Protein AF-A0A8J6I9W8-F1 (afdb_monomer)

Structure (mmCIF, N/CA/C/O backbone):
data_AF-A0A8J6I9W8-F1
#
_entry.id   AF-A0A8J6I9W8-F1
#
loop_
_atom_site.group_PDB
_atom_site.id
_atom_site.type_symbol
_atom_site.label_atom_id
_atom_site.label_alt_id
_atom_site.label_comp_id
_atom_site.label_asym_id
_atom_site.label_entity_id
_atom_site.label_seq_id
_atom_site.pdbx_PDB_ins_code
_atom_site.Cartn_x
_atom_site.Cartn_y
_atom_site.Cartn_z
_atom_site.occupancy
_atom_site.B_iso_or_equiv
_atom_site.auth_seq_id
_atom_site.auth_comp_id
_atom_site.auth_asym_id
_atom_site.auth_atom_id
_atom_site.pdbx_PDB_model_num
ATOM 1 N N . MET A 1 1 ? -11.371 -14.325 -7.684 1.00 39.91 1 MET A N 1
ATOM 2 C CA . MET A 1 1 ? -10.020 -14.341 -8.294 1.00 39.91 1 MET A CA 1
ATOM 3 C C . MET A 1 1 ? -9.004 -13.437 -7.577 1.00 39.91 1 MET A C 1
ATOM 5 O O . MET A 1 1 ? -7.848 -13.816 -7.522 1.00 39.91 1 MET A O 1
ATOM 9 N N . GLY A 1 2 ? -9.396 -12.324 -6.929 1.00 41.84 2 GLY A N 1
ATOM 10 C CA . GLY A 1 2 ? -8.454 -11.413 -6.236 1.00 41.84 2 GLY A CA 1
ATOM 11 C C . GLY A 1 2 ? -7.764 -11.928 -4.954 1.00 41.84 2 GLY A C 1
ATOM 12 O O . GLY A 1 2 ? -6.821 -11.308 -4.475 1.00 41.84 2 GLY A O 1
ATOM 13 N N . HIS A 1 3 ? -8.183 -13.062 -4.380 1.00 43.28 3 HIS A N 1
ATOM 14 C CA . HIS A 1 3 ? -7.456 -13.697 -3.265 1.00 43.28 3 HIS A CA 1
ATOM 15 C C . HIS A 1 3 ? -6.155 -14.391 -3.710 1.00 43.28 3 HIS A C 1
ATOM 17 O O . HIS A 1 3 ? -5.225 -14.476 -2.914 1.00 43.28 3 HIS A O 1
ATOM 23 N N . ALA A 1 4 ? -6.051 -14.827 -4.973 1.00 44.38 4 ALA A N 1
ATOM 24 C CA . ALA A 1 4 ? -4.884 -15.564 -5.470 1.00 44.38 4 ALA A CA 1
ATOM 25 C C . ALA A 1 4 ? -3.633 -14.670 -5.592 1.00 44.38 4 ALA A C 1
ATOM 27 O O . ALA A 1 4 ? -2.562 -15.036 -5.119 1.00 44.38 4 ALA A O 1
ATOM 28 N N . VAL A 1 5 ? -3.786 -13.438 -6.098 1.00 49.91 5 VAL A N 1
ATOM 29 C CA . VAL A 1 5 ? -2.673 -12.475 -6.245 1.00 49.91 5 VAL A CA 1
ATOM 30 C C . VAL A 1 5 ? -2.080 -12.051 -4.893 1.00 49.91 5 VAL A C 1
ATOM 32 O O . VAL A 1 5 ? -0.879 -11.794 -4.791 1.00 49.91 5 VAL A O 1
ATOM 35 N N . ARG A 1 6 ? -2.893 -12.013 -3.825 1.00 52.34 6 ARG A N 1
ATOM 36 C CA . ARG A 1 6 ? -2.407 -11.752 -2.458 1.00 52.34 6 ARG A CA 1
ATOM 37 C C . ARG A 1 6 ? -1.536 -12.883 -1.904 1.00 52.34 6 ARG A C 1
ATOM 39 O O . ARG A 1 6 ? -0.725 -12.603 -1.025 1.00 52.34 6 ARG A O 1
ATOM 46 N N . MET A 1 7 ? -1.697 -14.116 -2.392 1.00 54.12 7 MET A N 1
ATOM 47 C CA . MET A 1 7 ? -0.986 -15.295 -1.884 1.00 54.12 7 MET A CA 1
ATOM 48 C C . MET A 1 7 ? 0.335 -15.589 -2.613 1.00 54.12 7 MET A C 1
ATOM 50 O O . MET A 1 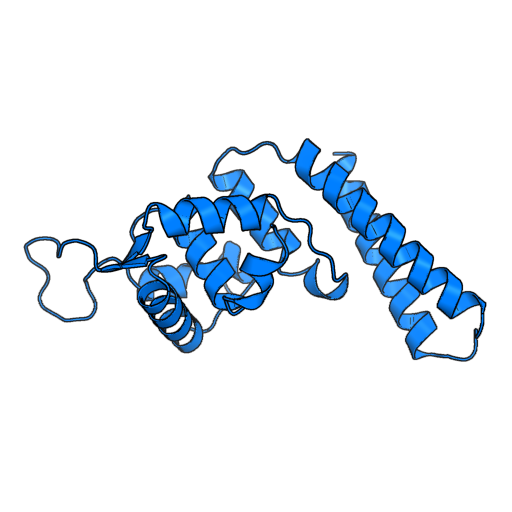7 ? 1.204 -16.217 -2.017 1.00 54.12 7 MET A O 1
ATOM 54 N N . GLU A 1 8 ? 0.535 -15.111 -3.847 1.00 62.22 8 GLU A N 1
ATOM 55 C CA . GLU A 1 8 ? 1.733 -15.448 -4.644 1.00 62.22 8 GLU A CA 1
ATOM 56 C C . GLU A 1 8 ? 2.897 -14.448 -4.513 1.00 62.22 8 GLU A C 1
ATOM 58 O O . GLU A 1 8 ? 4.060 -14.828 -4.659 1.0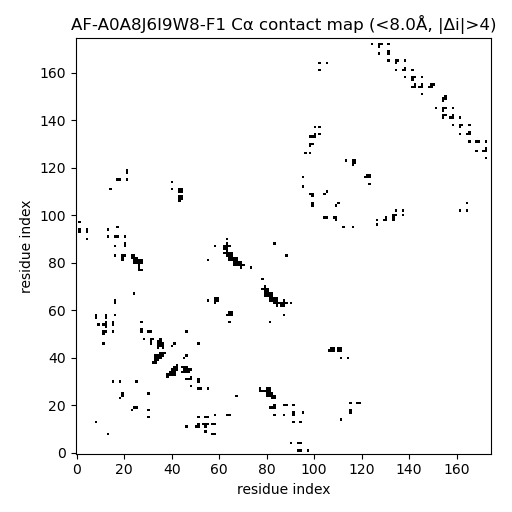0 62.22 8 GLU A O 1
ATOM 63 N N . LEU A 1 9 ? 2.626 -13.172 -4.203 1.00 77.44 9 LEU A N 1
ATOM 64 C CA . LEU A 1 9 ? 3.653 -12.124 -4.154 1.00 77.44 9 LEU A CA 1
ATOM 65 C C . LEU A 1 9 ? 3.797 -11.482 -2.776 1.00 77.44 9 LEU A C 1
ATOM 67 O O . LEU A 1 9 ? 2.820 -11.058 -2.149 1.00 77.44 9 LEU A O 1
ATOM 71 N N . GLN A 1 10 ? 5.051 -11.284 -2.350 1.00 84.56 10 GLN A N 1
ATOM 72 C CA . GLN A 1 10 ? 5.333 -10.473 -1.169 1.00 84.56 10 GLN A CA 1
ATOM 73 C C . GLN A 1 10 ? 4.830 -9.037 -1.373 1.00 84.56 10 GLN A C 1
ATOM 75 O O . GLN A 1 10 ? 4.780 -8.524 -2.493 1.00 84.56 10 GLN A O 1
ATOM 80 N N . VAL A 1 11 ? 4.489 -8.351 -0.277 1.00 84.75 11 VAL A N 1
ATOM 81 C CA . VAL A 1 11 ? 3.931 -6.985 -0.324 1.00 84.75 11 VAL A CA 1
ATOM 82 C C . VAL A 1 11 ? 4.832 -6.033 -1.121 1.00 84.75 11 VAL A C 1
ATOM 84 O O . VAL A 1 11 ? 4.357 -5.287 -1.973 1.00 84.75 11 VAL A O 1
ATOM 87 N N . HIS A 1 12 ? 6.150 -6.110 -0.912 1.00 92.06 12 HIS A N 1
ATOM 88 C CA . HIS A 1 12 ? 7.119 -5.288 -1.638 1.00 92.06 12 HIS A CA 1
ATOM 89 C C . HIS A 1 12 ? 7.164 -5.598 -3.140 1.00 92.06 12 HIS A C 1
ATOM 91 O O . HIS A 1 12 ? 7.321 -4.675 -3.935 1.00 92.06 12 HIS A O 1
ATOM 97 N N . ALA A 1 13 ? 6.976 -6.859 -3.541 1.00 94.44 13 ALA A N 1
ATOM 98 C CA . ALA A 1 13 ? 6.922 -7.243 -4.950 1.00 94.44 13 ALA A CA 1
ATOM 99 C C . ALA A 1 13 ? 5.702 -6.638 -5.653 1.00 94.44 13 ALA A C 1
ATOM 101 O O . ALA A 1 13 ? 5.839 -6.118 -6.758 1.00 94.44 13 ALA A O 1
ATOM 102 N N . ARG A 1 14 ? 4.540 -6.587 -4.987 1.00 94.69 14 ARG A N 1
ATOM 103 C CA . ARG A 1 14 ? 3.347 -5.898 -5.513 1.00 94.69 14 ARG A CA 1
ATOM 104 C C . ARG A 1 14 ? 3.592 -4.402 -5.721 1.00 94.69 14 ARG A C 1
ATOM 106 O O . ARG A 1 14 ? 3.260 -3.873 -6.778 1.00 94.69 14 ARG A O 1
ATOM 113 N N . VAL A 1 15 ? 4.241 -3.740 -4.761 1.00 95.56 15 VAL A N 1
ATOM 114 C CA . VAL A 1 15 ? 4.603 -2.317 -4.879 1.00 95.56 15 VAL A CA 1
ATOM 115 C C . VAL A 1 15 ? 5.569 -2.087 -6.043 1.00 95.56 15 VAL A C 1
ATOM 117 O O . VAL A 1 15 ? 5.318 -1.220 -6.876 1.00 95.56 15 VAL A O 1
ATOM 120 N N . VAL A 1 16 ? 6.641 -2.879 -6.151 1.00 96.94 16 VAL A N 1
ATOM 121 C CA . VAL A 1 16 ? 7.619 -2.762 -7.249 1.00 96.94 16 VAL A CA 1
ATOM 122 C C . VAL A 1 16 ? 6.966 -3.017 -8.610 1.00 96.94 16 VAL A C 1
ATOM 124 O O . VAL A 1 16 ? 7.216 -2.265 -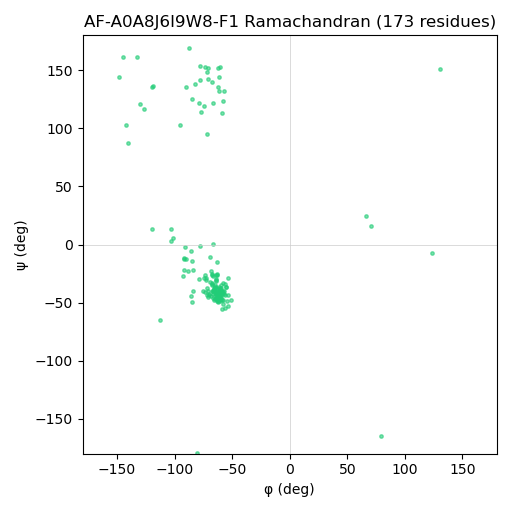9.553 1.00 96.94 16 VAL A O 1
ATOM 127 N N . LEU A 1 17 ? 6.092 -4.021 -8.710 1.00 97.06 17 LEU A N 1
ATOM 128 C CA . LEU A 1 17 ? 5.329 -4.314 -9.923 1.00 97.06 17 LEU A CA 1
ATOM 129 C C . LEU A 1 17 ? 4.412 -3.149 -10.309 1.00 97.06 17 LEU A C 1
ATOM 131 O O . LEU A 1 17 ? 4.367 -2.766 -11.477 1.00 97.06 17 LEU A O 1
ATOM 135 N N . GLY A 1 18 ? 3.725 -2.555 -9.330 1.00 96.38 18 GLY A N 1
ATOM 136 C CA . GLY A 1 18 ? 2.910 -1.361 -9.530 1.00 96.38 18 GLY A CA 1
ATOM 137 C C . GLY A 1 18 ? 3.732 -0.196 -10.078 1.00 96.38 18 GLY A C 1
ATOM 138 O O . GLY A 1 18 ? 3.352 0.393 -11.085 1.00 96.38 18 GLY A O 1
ATOM 139 N N . VAL A 1 19 ? 4.897 0.089 -9.487 1.00 96.81 19 VAL A N 1
ATOM 140 C CA . VAL A 1 19 ? 5.799 1.147 -9.978 1.00 96.81 19 VAL A CA 1
ATOM 141 C C . VAL A 1 19 ? 6.249 0.874 -11.413 1.00 96.81 19 VAL A C 1
ATOM 143 O O . VAL A 1 19 ? 6.182 1.779 -12.237 1.00 96.81 19 VAL A O 1
ATOM 146 N N . LEU A 1 20 ? 6.653 -0.356 -11.742 1.00 96.06 20 LEU A N 1
ATOM 147 C CA . LEU A 1 20 ? 7.019 -0.733 -13.115 1.00 96.06 20 LEU A CA 1
ATOM 148 C C . LEU A 1 20 ? 5.849 -0.591 -14.099 1.00 96.06 20 LEU A C 1
ATOM 150 O O . LEU A 1 20 ? 6.053 -0.200 -15.246 1.00 96.06 20 LEU A O 1
ATOM 154 N N . CYS A 1 21 ? 4.625 -0.896 -13.664 1.00 96.06 21 CYS A N 1
ATOM 155 C CA . CYS A 1 21 ? 3.426 -0.750 -14.486 1.00 96.06 21 CYS A CA 1
ATOM 156 C C . CYS A 1 21 ? 3.129 0.718 -14.825 1.00 96.06 21 CYS A C 1
ATOM 158 O O . CYS A 1 21 ? 2.663 1.000 -15.926 1.00 96.06 21 CYS A O 1
ATOM 160 N N . VAL A 1 22 ? 3.369 1.630 -13.880 1.00 94.88 22 VAL A N 1
ATOM 161 C CA . VAL A 1 22 ? 3.062 3.061 -14.021 1.00 94.88 22 VAL A CA 1
ATOM 162 C C . VAL A 1 22 ? 4.187 3.828 -14.715 1.00 94.88 22 VAL A C 1
ATOM 164 O O . VAL A 1 22 ? 3.930 4.661 -15.575 1.00 94.88 22 VAL A O 1
ATOM 167 N N . GLU A 1 23 ? 5.435 3.566 -14.334 1.00 92.19 23 GLU A N 1
ATOM 168 C CA . GLU A 1 23 ? 6.606 4.336 -14.774 1.00 92.19 23 GLU A CA 1
ATOM 169 C C . GLU A 1 23 ? 7.265 3.758 -16.033 1.00 92.19 23 GLU A C 1
ATOM 171 O O . GLU A 1 23 ? 8.119 4.407 -16.634 1.00 92.19 23 GLU A O 1
ATOM 176 N N . GLY A 1 24 ? 6.897 2.535 -16.424 1.00 91.88 24 GLY A N 1
ATOM 177 C CA . GLY A 1 24 ? 7.529 1.815 -17.522 1.00 91.88 24 GLY A CA 1
ATOM 178 C C . GLY A 1 24 ? 8.862 1.154 -17.137 1.00 91.88 24 GLY A C 1
ATOM 179 O O . GLY A 1 24 ? 9.155 0.962 -15.951 1.00 91.88 24 GLY A O 1
ATOM 180 N N . PRO A 1 25 ? 9.667 0.743 -18.138 1.00 93.62 25 PRO A N 1
ATOM 181 C CA . PRO A 1 25 ? 10.920 0.035 -17.904 1.00 93.62 25 PRO A CA 1
ATOM 182 C C . PRO A 1 25 ? 11.889 0.826 -17.018 1.00 93.62 25 PRO A C 1
ATOM 184 O O . PRO A 1 25 ? 12.143 2.005 -17.257 1.00 93.62 25 PRO A O 1
ATOM 187 N N . ALA A 1 26 ? 12.467 0.176 -16.005 1.00 93.00 26 ALA A N 1
ATOM 188 C CA . ALA A 1 26 ? 13.346 0.849 -15.049 1.00 93.00 26 ALA A CA 1
ATOM 189 C C . ALA A 1 26 ? 14.452 -0.063 -14.512 1.00 93.00 26 ALA A C 1
ATOM 191 O O . ALA A 1 26 ? 14.246 -1.246 -14.248 1.00 93.00 26 ALA A O 1
ATOM 192 N N . HIS A 1 27 ? 15.638 0.501 -14.280 1.00 92.94 27 HIS A N 1
ATOM 193 C CA . HIS A 1 27 ? 16.710 -0.206 -13.575 1.00 92.94 27 HIS A CA 1
ATOM 194 C C . HIS A 1 27 ? 16.390 -0.372 -12.087 1.00 92.94 27 HIS A C 1
ATOM 196 O O . HIS A 1 27 ? 15.779 0.504 -11.469 1.00 92.94 27 HIS A O 1
ATOM 202 N N . GLY A 1 28 ? 16.922 -1.431 -11.469 1.00 92.38 28 GLY A N 1
ATOM 203 C CA . GLY A 1 28 ? 16.729 -1.692 -10.037 1.00 92.38 28 GLY A CA 1
ATOM 204 C C . GLY A 1 28 ? 17.151 -0.528 -9.130 1.00 92.38 28 GLY A C 1
ATOM 205 O O . GLY A 1 28 ? 16.460 -0.221 -8.161 1.00 92.38 28 GLY A O 1
ATOM 206 N N . PHE A 1 29 ? 18.221 0.203 -9.472 1.00 92.50 29 PHE A N 1
ATOM 207 C CA . PHE A 1 29 ? 18.629 1.384 -8.699 1.00 92.50 29 PHE A CA 1
ATOM 208 C C . PHE A 1 29 ? 17.621 2.540 -8.813 1.00 92.50 29 PHE A C 1
ATOM 210 O O . PHE A 1 29 ? 17.419 3.276 -7.849 1.00 92.50 29 PHE A O 1
ATOM 217 N N . ALA A 1 30 ? 16.985 2.708 -9.977 1.00 94.50 30 ALA A N 1
ATOM 218 C CA . ALA A 1 30 ? 15.996 3.754 -10.201 1.00 94.50 30 ALA A CA 1
ATOM 219 C C . ALA A 1 30 ? 14.703 3.442 -9.436 1.00 94.50 30 ALA A C 1
ATOM 221 O O . ALA A 1 30 ? 14.141 4.341 -8.809 1.00 94.50 30 ALA A O 1
ATOM 222 N N . LEU A 1 31 ? 14.290 2.169 -9.411 1.00 95.38 31 LEU A N 1
ATOM 223 C CA . LEU A 1 31 ? 13.184 1.688 -8.578 1.00 95.38 31 LEU A CA 1
ATOM 224 C C . LEU A 1 31 ? 13.479 1.897 -7.088 1.00 95.38 31 LEU A C 1
ATOM 226 O O . LEU A 1 31 ? 12.659 2.475 -6.379 1.00 95.38 31 LEU A O 1
ATOM 230 N N . ALA A 1 32 ? 14.677 1.524 -6.627 1.00 96.44 32 ALA A N 1
ATOM 231 C CA . ALA A 1 32 ? 15.100 1.740 -5.243 1.00 96.44 32 ALA A CA 1
ATOM 232 C C . ALA A 1 32 ? 15.112 3.224 -4.854 1.00 96.44 32 ALA A C 1
ATOM 234 O O . ALA A 1 32 ? 14.702 3.569 -3.752 1.00 96.44 32 ALA A O 1
ATOM 235 N N . ARG A 1 33 ? 15.525 4.113 -5.765 1.00 96.62 33 ARG A N 1
ATOM 236 C CA . ARG A 1 33 ? 15.475 5.561 -5.537 1.00 96.62 33 ARG A CA 1
ATOM 237 C C . ARG A 1 33 ? 14.041 6.084 -5.466 1.00 96.62 33 ARG A C 1
ATOM 239 O O . ARG A 1 33 ? 13.762 6.930 -4.634 1.00 96.62 33 ARG A O 1
ATOM 246 N N . LYS A 1 34 ? 13.126 5.598 -6.312 1.00 96.38 34 LYS A N 1
ATOM 247 C CA . LYS A 1 34 ? 11.706 6.002 -6.273 1.00 96.38 34 LYS A CA 1
ATOM 248 C C . LYS A 1 34 ? 10.996 5.535 -4.996 1.00 96.38 34 LYS A C 1
ATOM 250 O O . LYS A 1 34 ? 10.045 6.186 -4.580 1.00 96.38 34 LYS A O 1
ATOM 255 N N . LEU A 1 35 ? 11.459 4.441 -4.392 1.00 97.31 35 LEU A N 1
ATOM 256 C CA . LEU A 1 35 ? 10.910 3.849 -3.167 1.00 97.31 35 LEU A CA 1
ATOM 257 C C . LEU A 1 35 ? 11.754 4.150 -1.913 1.00 97.31 35 LEU A C 1
ATOM 259 O O . LEU A 1 35 ? 11.543 3.520 -0.874 1.00 97.31 35 LEU A O 1
ATOM 263 N N . SER A 1 36 ? 12.701 5.094 -1.978 1.00 97.19 36 SER A N 1
ATOM 264 C CA . SER A 1 36 ? 13.458 5.525 -0.796 1.00 97.19 36 SER A CA 1
ATOM 265 C C . SER A 1 36 ? 12.586 6.389 0.124 1.00 97.19 36 SER A C 1
ATOM 267 O O . SER A 1 36 ? 11.674 7.048 -0.373 1.00 97.19 36 SER A O 1
ATOM 269 N N . PRO A 1 37 ? 12.842 6.437 1.444 1.00 96.00 37 PRO A N 1
ATOM 270 C CA . PRO A 1 37 ? 12.013 7.196 2.392 1.00 96.00 37 PRO A CA 1
ATOM 271 C C . PRO A 1 37 ? 11.808 8.679 2.035 1.00 96.00 37 PRO A C 1
ATOM 273 O O . PRO A 1 37 ? 10.785 9.266 2.380 1.00 96.00 37 PRO A O 1
ATOM 276 N N . GLU A 1 38 ? 12.770 9.279 1.337 1.00 95.06 38 GLU A N 1
ATOM 277 C CA . GLU A 1 38 ? 12.773 10.686 0.926 1.00 95.06 38 GLU A CA 1
ATOM 278 C C . GLU A 1 38 ? 11.990 10.921 -0.373 1.00 95.06 38 GLU A C 1
ATOM 280 O O . GLU A 1 38 ? 11.566 12.043 -0.656 1.00 95.06 38 GLU A O 1
ATOM 285 N N . ALA A 1 39 ? 11.801 9.876 -1.181 1.00 96.25 39 ALA A N 1
ATOM 286 C CA . ALA A 1 39 ? 11.094 9.960 -2.446 1.00 96.25 39 ALA A CA 1
ATOM 287 C C . ALA A 1 39 ? 9.578 9.999 -2.241 1.00 96.25 39 ALA A C 1
ATOM 289 O O . ALA A 1 39 ? 9.038 9.457 -1.281 1.00 96.25 39 ALA A O 1
ATOM 290 N N . GLU A 1 40 ? 8.867 10.605 -3.194 1.00 95.38 40 GLU A N 1
ATOM 291 C CA . GLU A 1 40 ? 7.427 10.836 -3.087 1.00 95.38 40 GLU A CA 1
ATOM 292 C C . GLU A 1 40 ? 6.641 9.552 -2.772 1.00 95.38 40 GLU A C 1
ATOM 294 O O . GLU A 1 40 ? 5.931 9.517 -1.770 1.00 95.38 40 GLU A O 1
ATOM 299 N N . LEU A 1 41 ? 6.833 8.488 -3.567 1.00 96.19 41 LEU A N 1
ATOM 300 C CA . LEU A 1 41 ? 6.204 7.178 -3.350 1.00 96.19 41 LEU A CA 1
ATOM 301 C C . LEU A 1 41 ? 6.682 6.523 -2.048 1.00 96.19 41 LEU A C 1
ATOM 303 O O . LEU A 1 41 ? 5.893 5.903 -1.339 1.00 96.19 41 LEU A O 1
ATOM 307 N N . GLY A 1 42 ? 7.960 6.684 -1.707 1.00 95.50 42 GLY A N 1
ATOM 308 C CA . GLY A 1 42 ? 8.536 6.107 -0.497 1.00 95.50 42 GLY A CA 1
ATOM 309 C C . GLY A 1 42 ? 8.023 6.718 0.807 1.00 95.50 42 GLY A C 1
ATOM 310 O O . GLY A 1 42 ? 8.010 6.029 1.827 1.00 95.50 42 GLY A O 1
ATOM 311 N N . ARG A 1 43 ? 7.498 7.952 0.779 1.00 95.12 43 ARG A N 1
ATOM 312 C CA . ARG A 1 43 ? 6.777 8.541 1.924 1.00 95.12 43 ARG A CA 1
ATOM 313 C C . ARG A 1 43 ? 5.490 7.784 2.264 1.00 95.12 43 ARG A C 1
ATOM 315 O O . ARG A 1 43 ? 5.091 7.779 3.427 1.00 95.12 43 ARG A O 1
ATOM 322 N N . ALA A 1 44 ? 4.851 7.157 1.273 1.00 94.62 44 ALA A N 1
ATOM 323 C CA . ALA A 1 44 ? 3.719 6.256 1.486 1.00 94.62 44 ALA A CA 1
ATOM 324 C C . ALA A 1 44 ? 4.194 4.831 1.799 1.00 94.62 44 ALA A C 1
ATOM 326 O O . ALA A 1 44 ? 3.757 4.230 2.781 1.00 94.62 44 ALA A O 1
ATOM 327 N N . TRP A 1 45 ? 5.111 4.300 0.985 1.00 95.25 45 TRP A N 1
ATOM 328 C CA . TRP A 1 45 ? 5.680 2.969 1.175 1.00 95.25 45 TRP A CA 1
ATOM 329 C C . TRP A 1 45 ? 7.167 2.939 0.819 1.00 95.25 45 TRP A C 1
ATOM 331 O O . TRP A 1 45 ? 7.534 2.840 -0.354 1.00 95.25 45 TRP A O 1
ATOM 341 N N . SER A 1 46 ? 8.035 2.934 1.831 1.00 95.81 46 SER A N 1
ATOM 342 C CA . SER A 1 46 ? 9.473 2.785 1.623 1.00 95.81 46 SER A CA 1
ATOM 343 C C . SER A 1 46 ? 9.866 1.316 1.452 1.00 95.81 46 SER A C 1
ATOM 345 O O . SER A 1 46 ? 9.373 0.416 2.138 1.00 95.81 46 SER A O 1
ATOM 347 N N . VAL A 1 47 ? 10.761 1.055 0.501 1.00 96.06 47 VAL A N 1
ATOM 348 C CA . VAL A 1 47 ? 11.330 -0.275 0.258 1.00 96.06 47 VAL A CA 1
ATOM 349 C C . VAL A 1 47 ? 12.840 -0.126 0.206 1.00 96.06 47 VAL A C 1
ATOM 351 O O . VAL A 1 47 ? 13.372 0.619 -0.617 1.00 96.06 47 VAL A O 1
ATOM 354 N N . SER A 1 48 ? 13.551 -0.830 1.088 1.00 96.44 48 SER A N 1
ATOM 355 C CA . SER A 1 48 ? 15.013 -0.775 1.081 1.00 96.44 48 SER A CA 1
ATOM 356 C C . SER A 1 48 ? 15.561 -1.301 -0.244 1.00 96.44 48 SER A C 1
ATOM 358 O O . SER A 1 48 ? 14.975 -2.181 -0.879 1.00 96.44 48 SER A O 1
ATOM 360 N N . ARG A 1 49 ? 16.734 -0.810 -0.651 1.00 96.12 49 ARG A N 1
ATOM 361 C CA . ARG A 1 49 ? 17.379 -1.265 -1.886 1.00 96.12 49 ARG A CA 1
ATOM 362 C C . ARG A 1 49 ? 17.491 -2.802 -1.959 1.00 96.12 49 ARG A C 1
ATOM 364 O O . ARG A 1 49 ? 17.061 -3.337 -2.975 1.00 96.12 49 ARG A O 1
ATOM 371 N N . PRO A 1 50 ? 17.948 -3.538 -0.922 1.00 96.56 50 PRO A N 1
ATOM 372 C CA . PRO A 1 50 ? 17.969 -5.004 -0.968 1.00 96.56 50 PRO A CA 1
ATOM 373 C C . PRO A 1 50 ? 16.584 -5.641 -1.165 1.00 96.56 50 PRO A C 1
ATOM 375 O O . PRO A 1 50 ? 16.456 -6.622 -1.891 1.00 96.56 50 PRO A O 1
ATOM 378 N N . GLN A 1 51 ? 15.531 -5.083 -0.558 1.00 96.81 51 GLN A N 1
ATOM 379 C CA . GLN A 1 51 ? 14.160 -5.567 -0.761 1.00 96.81 51 GLN A CA 1
ATOM 380 C C . GLN A 1 51 ? 13.657 -5.307 -2.182 1.00 96.81 51 GLN A C 1
ATOM 382 O O . GLN A 1 51 ? 12.931 -6.144 -2.705 1.00 96.81 51 GLN A O 1
ATOM 387 N N . VAL A 1 52 ? 14.059 -4.205 -2.823 1.00 96.75 52 VAL A N 1
ATOM 388 C CA . VAL A 1 52 ? 13.724 -3.949 -4.232 1.00 96.75 52 VAL A CA 1
ATOM 389 C C . VAL A 1 52 ? 14.343 -5.004 -5.144 1.00 96.75 52 VAL A C 1
ATOM 391 O O . VAL A 1 52 ? 13.642 -5.534 -5.996 1.00 96.75 52 VAL A O 1
ATOM 394 N N . TYR A 1 53 ? 15.616 -5.360 -4.957 1.00 94.56 53 TYR A N 1
ATOM 395 C CA . TYR A 1 53 ? 16.241 -6.399 -5.786 1.00 94.56 53 TYR A CA 1
ATOM 396 C C . TYR A 1 53 ? 15.603 -7.777 -5.568 1.00 94.56 53 TYR A C 1
ATOM 398 O O . TYR A 1 53 ? 15.251 -8.425 -6.548 1.00 94.56 53 TYR A O 1
ATOM 406 N N . ARG A 1 54 ? 15.315 -8.162 -4.316 1.00 95.62 54 ARG A N 1
ATOM 407 C CA . ARG A 1 54 ? 14.563 -9.399 -4.026 1.00 95.62 54 ARG A CA 1
ATOM 408 C C . ARG A 1 54 ? 13.161 -9.401 -4.637 1.00 95.62 54 ARG A C 1
ATOM 410 O O . ARG A 1 54 ? 12.698 -10.419 -5.131 1.00 95.62 54 ARG A O 1
ATOM 417 N N . ALA A 1 55 ? 12.479 -8.257 -4.615 1.00 96.06 55 ALA A N 1
ATOM 418 C CA . ALA A 1 55 ? 11.181 -8.106 -5.260 1.00 96.06 55 ALA A CA 1
ATOM 419 C C . ALA A 1 55 ? 11.282 -8.286 -6.781 1.00 96.06 55 ALA A C 1
ATOM 421 O O . ALA A 1 55 ? 10.448 -8.964 -7.365 1.00 96.06 55 ALA A O 1
ATOM 422 N N . ILE A 1 56 ? 12.302 -7.714 -7.423 1.00 95.06 56 ILE A N 1
ATOM 423 C CA . ILE A 1 56 ? 12.532 -7.880 -8.863 1.00 95.06 56 ILE A CA 1
ATOM 424 C C . ILE A 1 56 ? 12.801 -9.347 -9.216 1.00 95.06 56 ILE A C 1
ATOM 426 O O . ILE A 1 56 ? 12.230 -9.836 -10.187 1.00 95.06 56 ILE A O 1
ATOM 430 N N . GLU A 1 57 ? 13.628 -10.042 -8.431 1.00 93.88 57 GLU A N 1
ATOM 431 C CA . GLU A 1 57 ? 13.902 -11.477 -8.597 1.00 93.88 57 GLU A CA 1
ATOM 432 C C . GLU A 1 57 ? 12.607 -12.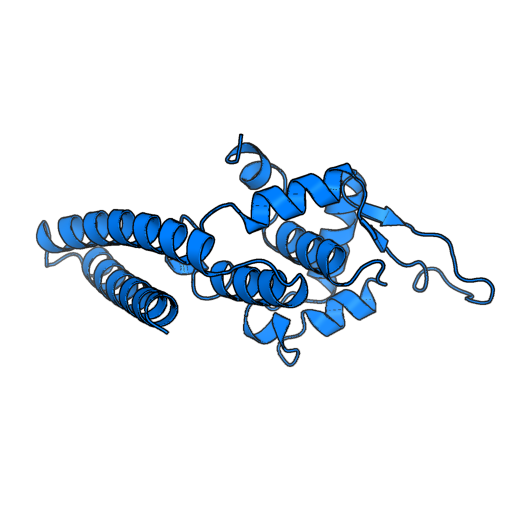290 -8.513 1.00 93.88 57 GLU A C 1
ATOM 434 O O . GLU A 1 57 ? 12.275 -13.003 -9.456 1.00 93.88 57 GLU A O 1
ATOM 439 N N . GLN A 1 58 ? 11.802 -12.075 -7.467 1.00 95.38 58 GLN A N 1
ATOM 440 C CA . GLN A 1 58 ? 10.509 -12.746 -7.312 1.00 95.38 58 GLN A CA 1
ATOM 441 C C . GLN A 1 58 ? 9.557 -12.464 -8.488 1.00 95.38 58 GLN A C 1
ATOM 443 O O . GLN A 1 58 ? 8.862 -13.360 -8.963 1.00 95.38 58 GLN A O 1
ATOM 448 N N . LEU A 1 59 ? 9.506 -11.221 -8.979 1.00 96.06 59 LEU A N 1
ATOM 449 C CA . LEU A 1 59 ? 8.677 -10.865 -10.134 1.00 96.06 59 LEU A CA 1
ATOM 450 C C . LEU A 1 59 ? 9.174 -11.516 -11.428 1.00 96.06 59 LEU A C 1
ATOM 452 O O . LEU A 1 59 ? 8.355 -11.830 -12.290 1.00 96.06 59 LEU A O 1
ATOM 456 N N . ALA A 1 60 ? 10.486 -11.698 -11.580 1.00 94.62 60 ALA A N 1
ATOM 457 C CA . ALA A 1 60 ? 11.068 -12.385 -12.725 1.00 94.62 60 ALA A CA 1
ATOM 458 C C . ALA A 1 60 ? 10.779 -13.891 -12.684 1.00 94.62 60 ALA A C 1
ATOM 460 O O . ALA A 1 60 ? 10.327 -14.448 -13.683 1.00 94.62 60 ALA A O 1
ATOM 461 N N . GLU A 1 61 ? 10.954 -14.525 -11.523 1.00 94.44 61 GLU A N 1
ATOM 462 C CA . GLU A 1 61 ? 10.628 -15.938 -11.290 1.00 94.44 61 GLU A CA 1
ATOM 463 C C . GLU A 1 61 ? 9.142 -16.231 -11.530 1.00 94.44 61 GLU A C 1
ATOM 465 O O . GLU A 1 61 ? 8.797 -17.228 -12.162 1.00 94.44 61 GLU A O 1
ATOM 470 N N . ALA A 1 62 ? 8.259 -15.324 -11.106 1.00 94.62 62 ALA A N 1
ATOM 471 C CA . ALA A 1 62 ? 6.819 -15.419 -11.341 1.00 94.62 62 ALA A CA 1
ATOM 472 C C . ALA A 1 62 ? 6.388 -15.021 -12.771 1.00 94.62 62 ALA A C 1
ATOM 474 O O . ALA A 1 62 ? 5.201 -15.042 -13.093 1.00 94.62 62 ALA A O 1
ATOM 475 N N . GLY A 1 63 ? 7.319 -14.614 -13.643 1.00 95.62 63 GLY A N 1
ATOM 476 C CA . GLY A 1 63 ? 7.022 -14.212 -15.022 1.00 95.62 63 GLY A CA 1
ATOM 477 C C . GLY A 1 63 ? 6.268 -12.881 -15.161 1.00 95.62 63 GLY A C 1
ATOM 478 O O . GLY A 1 63 ? 5.721 -12.584 -16.227 1.00 95.62 63 GLY A O 1
ATOM 479 N N . PHE A 1 64 ? 6.230 -12.056 -14.113 1.00 96.88 64 PHE A N 1
ATOM 480 C CA . PHE A 1 64 ? 5.578 -10.739 -14.102 1.00 96.88 64 PHE A CA 1
ATOM 481 C C . PHE A 1 64 ? 6.496 -9.600 -14.556 1.00 96.88 64 PHE A C 1
ATOM 483 O O . PHE A 1 64 ? 6.018 -8.573 -15.043 1.00 96.88 64 PHE A O 1
ATOM 490 N N . ALA A 1 65 ? 7.808 -9.783 -14.450 1.00 96.06 65 ALA A N 1
ATOM 491 C CA . ALA A 1 65 ? 8.811 -8.887 -15.006 1.00 96.06 65 ALA A CA 1
ATOM 492 C C . ALA A 1 65 ? 9.878 -9.686 -15.760 1.00 96.06 65 ALA A C 1
ATOM 494 O O . ALA A 1 65 ? 10.023 -10.890 -15.580 1.00 96.06 65 ALA A O 1
ATOM 495 N N . ARG A 1 66 ? 10.634 -9.018 -16.623 1.00 94.00 66 ARG A N 1
ATOM 496 C CA . ARG A 1 66 ? 11.791 -9.595 -17.312 1.00 94.00 66 ARG A CA 1
ATOM 497 C C . ARG A 1 66 ? 12.877 -8.548 -17.487 1.00 94.00 66 ARG A C 1
ATOM 499 O O . ARG A 1 66 ? 12.600 -7.349 -17.441 1.00 94.00 66 ARG A O 1
ATOM 506 N N . ALA A 1 67 ? 14.101 -8.994 -17.735 1.00 90.56 67 ALA A N 1
ATOM 507 C CA . ALA A 1 67 ? 15.132 -8.105 -18.249 1.00 90.56 67 ALA A CA 1
ATOM 508 C C . ALA A 1 67 ? 14.699 -7.553 -19.624 1.00 90.56 67 ALA A C 1
ATOM 510 O O . ALA A 1 67 ? 14.203 -8.290 -20.485 1.00 90.56 67 ALA A O 1
ATOM 511 N N . GLY A 1 68 ? 14.821 -6.241 -19.792 1.00 83.75 68 GLY A N 1
ATOM 512 C CA . GLY A 1 68 ? 14.655 -5.540 -21.058 1.00 83.75 68 GLY A CA 1
ATOM 513 C C . GLY A 1 68 ? 15.913 -5.632 -21.919 1.00 83.75 68 GLY A C 1
ATOM 514 O O . GLY A 1 68 ? 16.907 -6.249 -21.537 1.00 83.75 68 GLY A O 1
ATOM 515 N N . GLU A 1 69 ? 15.869 -5.010 -23.091 1.00 76.00 69 GLU A N 1
ATOM 516 C CA . GLU A 1 69 ? 17.035 -4.930 -23.968 1.00 76.00 69 GLU A CA 1
ATOM 517 C C . GLU A 1 69 ? 18.088 -3.984 -23.379 1.00 76.00 69 GLU A C 1
ATOM 519 O O . GLU A 1 69 ? 17.771 -2.967 -22.758 1.00 76.00 69 GLU A O 1
ATOM 524 N N . VAL A 1 70 ? 19.360 -4.347 -23.541 1.00 66.88 70 VAL A N 1
ATOM 525 C CA . VAL A 1 70 ? 20.484 -3.522 -23.094 1.00 66.88 70 VAL A CA 1
ATOM 526 C C . VAL A 1 70 ? 20.614 -2.346 -24.053 1.00 66.88 70 VAL A C 1
ATOM 528 O O . VAL A 1 70 ? 20.871 -2.539 -25.240 1.00 66.88 70 VAL A O 1
ATOM 531 N N . GLU A 1 71 ? 20.479 -1.121 -23.545 1.00 61.72 71 GLU A N 1
ATOM 532 C CA . GLU A 1 71 ? 20.764 0.073 -24.339 1.00 61.72 71 GLU A CA 1
ATOM 533 C C . GLU A 1 71 ? 22.217 0.019 -24.840 1.00 61.72 71 GLU A C 1
ATOM 535 O O . GLU A 1 71 ? 23.168 -0.136 -24.055 1.00 61.72 71 GLU A O 1
ATOM 540 N N . SER A 1 72 ? 22.381 0.109 -26.164 1.00 52.94 72 SER A N 1
ATOM 541 C CA . SER A 1 72 ? 23.675 0.000 -26.842 1.00 52.94 72 SER A CA 1
ATOM 542 C C . SER A 1 72 ? 24.629 1.080 -26.323 1.00 52.94 72 SER A C 1
ATOM 544 O O . SER A 1 72 ? 24.402 2.268 -26.521 1.00 52.94 72 SER A O 1
ATOM 546 N N . GLY A 1 73 ? 25.690 0.660 -25.624 1.00 59.50 73 GLY A N 1
ATOM 547 C CA . GLY A 1 73 ? 26.691 1.550 -25.015 1.00 59.50 73 GLY A CA 1
ATOM 548 C C . GLY A 1 73 ? 26.892 1.365 -23.506 1.00 59.50 73 GLY A C 1
ATOM 549 O O . GLY A 1 73 ? 27.822 1.933 -22.930 1.00 59.50 73 GLY A O 1
ATOM 550 N N . SER A 1 74 ? 26.074 0.549 -22.839 1.00 54.84 74 SER A N 1
ATOM 551 C CA . SER A 1 74 ? 26.167 0.344 -21.392 1.00 54.84 74 SER A CA 1
ATOM 552 C C . SER A 1 74 ? 27.005 -0.898 -21.020 1.00 54.84 74 SER A C 1
ATOM 554 O O . SER A 1 74 ? 26.567 -2.038 -21.111 1.00 54.84 74 SER A O 1
ATOM 556 N N . ARG A 1 75 ? 28.257 -0.693 -20.576 1.00 51.69 75 ARG A N 1
ATOM 557 C CA . ARG A 1 75 ? 29.082 -1.761 -19.972 1.00 51.69 75 ARG A CA 1
ATOM 558 C C . ARG A 1 75 ? 28.635 -2.019 -18.526 1.00 51.69 75 ARG A C 1
ATOM 560 O O . ARG A 1 75 ? 28.834 -1.160 -17.670 1.00 51.69 75 ARG A O 1
ATOM 567 N N . GLY A 1 76 ? 28.082 -3.201 -18.251 1.00 53.69 76 GLY A N 1
ATOM 568 C CA . GLY A 1 76 ? 28.006 -3.774 -16.902 1.00 53.69 76 GLY A CA 1
ATOM 569 C C . GLY A 1 76 ? 26.621 -4.298 -16.473 1.00 53.69 76 GLY A C 1
ATOM 570 O O . GLY A 1 76 ? 25.599 -3.748 -16.879 1.00 53.69 76 GLY A O 1
ATOM 571 N N . PRO A 1 77 ? 26.573 -5.311 -15.586 1.00 53.56 77 PRO A N 1
ATOM 572 C CA . PRO A 1 77 ? 25.356 -6.049 -15.203 1.00 53.56 77 PRO A CA 1
ATOM 573 C C . PRO A 1 77 ? 24.293 -5.240 -14.423 1.00 53.56 77 PRO A C 1
ATOM 575 O O . PRO A 1 77 ? 23.241 -5.770 -14.086 1.00 53.56 77 PRO A O 1
ATOM 578 N N . GLY A 1 78 ? 24.528 -3.950 -14.146 1.00 54.28 78 GLY A N 1
ATOM 579 C CA . GLY A 1 78 ? 23.611 -3.061 -13.415 1.00 54.28 78 GLY A CA 1
ATOM 580 C C . GLY A 1 78 ? 22.790 -2.094 -14.279 1.00 54.28 78 GLY A C 1
ATOM 581 O O . GLY A 1 78 ? 22.121 -1.221 -13.722 1.00 54.28 78 GLY A O 1
ATOM 582 N N . ARG A 1 79 ? 22.872 -2.193 -15.614 1.00 65.88 79 ARG A N 1
ATOM 583 C CA . ARG A 1 79 ? 22.276 -1.226 -16.558 1.00 65.88 79 ARG A CA 1
ATOM 584 C C . ARG A 1 79 ? 21.243 -1.839 -17.503 1.00 65.88 79 ARG A C 1
ATOM 586 O O . ARG A 1 79 ? 20.828 -1.179 -18.442 1.00 65.88 79 ARG A O 1
ATOM 593 N N . THR A 1 80 ? 20.778 -3.059 -17.248 1.00 78.50 80 THR A N 1
ATOM 594 C CA . THR A 1 80 ? 19.628 -3.614 -17.974 1.00 78.50 80 THR A CA 1
ATOM 595 C C . THR A 1 80 ? 18.34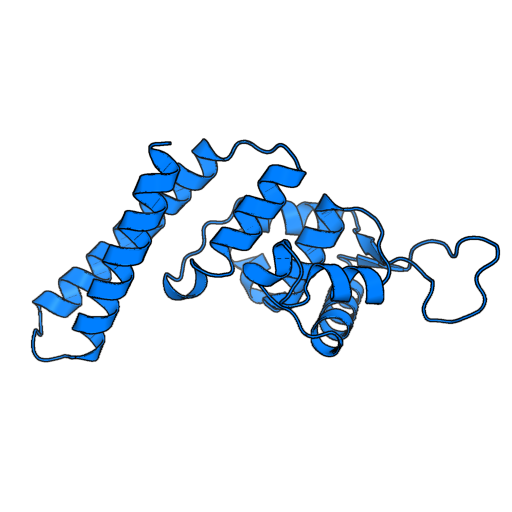4 -3.147 -17.286 1.00 78.50 80 THR A C 1
ATOM 597 O O . THR A 1 80 ? 18.240 -3.272 -16.059 1.00 78.50 80 THR A O 1
ATOM 600 N N . PRO A 1 81 ? 17.394 -2.508 -17.987 1.00 90.12 81 PRO A N 1
ATOM 601 C CA . PRO A 1 81 ? 16.126 -2.127 -17.377 1.00 90.12 81 PRO A CA 1
ATOM 602 C C . PRO A 1 81 ? 15.284 -3.381 -17.135 1.00 90.12 81 PRO A C 1
ATOM 604 O O . PRO A 1 81 ? 15.368 -4.346 -17.888 1.00 90.12 81 PRO A O 1
ATOM 607 N N . PHE A 1 82 ? 14.461 -3.382 -16.094 1.00 93.19 82 PHE A N 1
ATOM 608 C CA . PHE A 1 82 ? 13.415 -4.383 -15.927 1.00 93.19 82 PHE A CA 1
ATOM 609 C C . PHE A 1 82 ? 12.146 -3.878 -16.593 1.00 93.19 82 PHE A C 1
ATOM 611 O O . PHE A 1 82 ? 11.781 -2.714 -16.433 1.00 93.19 82 PHE A O 1
ATOM 618 N N . GLN A 1 83 ? 11.480 -4.753 -17.336 1.00 94.44 83 GLN A N 1
ATOM 619 C CA . GLN A 1 83 ? 10.241 -4.464 -18.038 1.00 94.4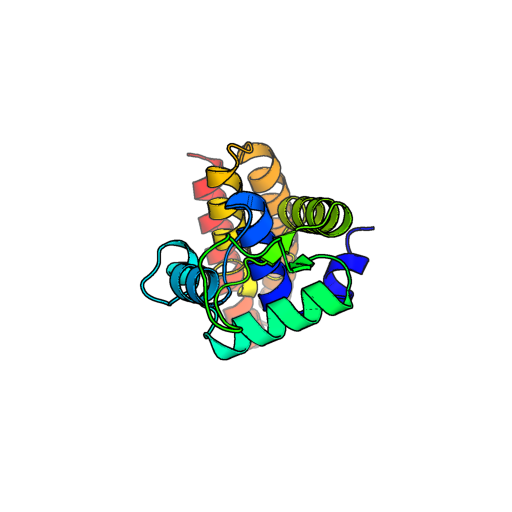4 83 GLN A CA 1
ATOM 620 C C . GLN A 1 83 ? 9.138 -5.389 -17.531 1.00 94.44 83 GLN A C 1
ATOM 622 O O . GLN A 1 83 ? 9.339 -6.593 -17.373 1.00 94.44 83 GLN A O 1
ATOM 627 N N . ILE A 1 84 ? 7.961 -4.817 -17.295 1.00 95.94 84 ILE A N 1
ATOM 628 C CA . ILE A 1 84 ? 6.762 -5.570 -16.931 1.00 95.94 84 ILE A CA 1
ATOM 629 C C . ILE A 1 84 ? 6.284 -6.434 -18.109 1.00 95.94 84 ILE A C 1
ATOM 631 O O . ILE A 1 84 ? 6.333 -6.010 -19.266 1.00 95.94 84 ILE A O 1
ATOM 635 N N . THR A 1 85 ? 5.837 -7.659 -17.837 1.00 97.00 85 THR A N 1
ATOM 636 C CA . THR A 1 85 ? 5.236 -8.541 -18.852 1.00 97.00 85 THR A CA 1
ATOM 637 C C . THR A 1 85 ? 3.731 -8.294 -18.966 1.00 97.00 85 THR A C 1
ATOM 639 O O . THR A 1 85 ? 3.127 -7.668 -18.099 1.00 97.00 85 THR A O 1
ATOM 642 N N 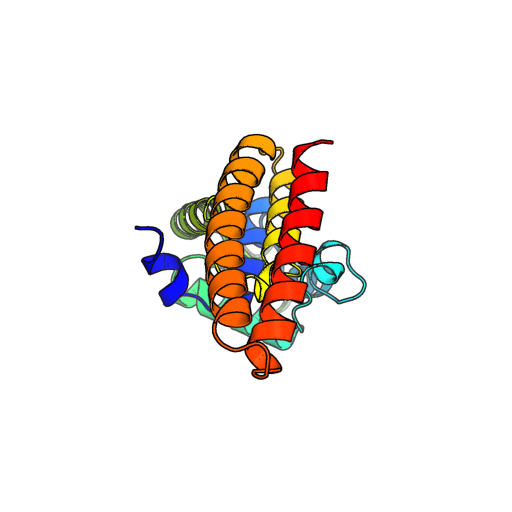. ALA A 1 86 ? 3.078 -8.848 -19.993 1.00 96.06 86 ALA A N 1
ATOM 643 C CA . ALA A 1 86 ? 1.617 -8.781 -20.104 1.00 96.06 86 ALA A CA 1
ATOM 644 C C . ALA A 1 86 ? 0.899 -9.432 -18.905 1.00 96.06 86 ALA A C 1
ATOM 646 O O . ALA A 1 86 ? -0.152 -8.951 -18.483 1.00 96.06 86 ALA A O 1
ATOM 647 N N . ALA A 1 87 ? 1.466 -10.509 -18.345 1.00 96.06 87 ALA A N 1
ATOM 648 C CA . ALA A 1 87 ? 0.968 -11.112 -17.112 1.00 96.06 87 ALA A CA 1
ATOM 649 C C . ALA A 1 87 ? 1.143 -10.152 -15.931 1.00 96.06 87 ALA A C 1
ATOM 651 O O . ALA A 1 87 ? 0.172 -9.876 -15.234 1.00 96.06 87 ALA A O 1
ATOM 652 N N . GLY A 1 88 ? 2.329 -9.554 -15.782 1.00 96.38 88 GLY A N 1
ATOM 653 C CA . GLY A 1 88 ? 2.594 -8.560 -14.745 1.00 96.38 88 GLY A CA 1
ATOM 654 C C . GLY A 1 88 ? 1.665 -7.350 -14.814 1.00 96.38 88 GLY A C 1
ATOM 655 O O . GLY A 1 88 ? 1.180 -6.901 -13.781 1.00 96.38 88 GLY A O 1
ATOM 656 N N . THR A 1 89 ? 1.347 -6.851 -16.012 1.00 95.69 89 THR A N 1
ATOM 657 C CA . THR A 1 89 ? 0.398 -5.741 -16.186 1.00 95.69 89 THR A CA 1
ATOM 658 C C . THR A 1 89 ? -1.003 -6.108 -15.702 1.00 95.69 89 THR A C 1
ATOM 660 O O . THR A 1 89 ? -1.642 -5.292 -15.040 1.00 95.69 89 THR A O 1
ATOM 663 N N . ARG A 1 90 ? -1.493 -7.322 -15.998 1.00 94.69 90 ARG A N 1
ATOM 664 C CA . ARG A 1 90 ? -2.793 -7.787 -15.481 1.00 94.69 90 ARG A CA 1
ATOM 665 C C . ARG A 1 90 ? -2.766 -7.889 -13.959 1.00 94.69 90 ARG A C 1
ATOM 667 O O . ARG A 1 90 ? -3.616 -7.289 -13.312 1.00 94.69 90 ARG A O 1
ATOM 674 N N . THR A 1 91 ? -1.737 -8.524 -13.402 1.00 95.06 91 THR A N 1
ATOM 675 C CA . THR A 1 91 ? -1.545 -8.660 -11.951 1.00 95.06 91 THR A CA 1
ATOM 676 C C . THR A 1 91 ? -1.470 -7.299 -11.247 1.00 95.06 91 THR A C 1
ATOM 678 O O . THR A 1 91 ? -2.080 -7.108 -10.196 1.00 95.06 91 THR A O 1
ATOM 681 N N . ALA A 1 92 ? -0.769 -6.318 -11.827 1.00 94.19 92 ALA A N 1
ATOM 682 C CA . ALA A 1 92 ? -0.684 -4.961 -11.288 1.00 94.19 92 ALA A CA 1
ATOM 683 C C . ALA A 1 92 ? -2.053 -4.269 -11.266 1.00 94.19 92 ALA A C 1
ATOM 685 O O . ALA A 1 92 ? -2.426 -3.680 -10.254 1.00 94.19 92 ALA A O 1
ATOM 686 N N . ARG A 1 93 ? -2.815 -4.368 -12.364 1.00 91.56 93 ARG A N 1
ATOM 687 C CA . ARG A 1 93 ? -4.167 -3.797 -12.471 1.00 91.56 93 ARG A CA 1
ATOM 688 C C . ARG A 1 93 ? -5.133 -4.426 -11.476 1.00 91.56 93 ARG A C 1
ATOM 690 O O . ARG A 1 93 ? -5.805 -3.699 -10.755 1.00 91.56 93 ARG A O 1
ATOM 697 N N . GLU A 1 94 ? -5.125 -5.750 -11.362 1.00 92.19 94 GLU A N 1
ATOM 698 C CA . GLU A 1 94 ? -5.915 -6.461 -10.352 1.00 92.19 94 GLU A CA 1
ATOM 699 C C . GLU A 1 94 ? -5.575 -5.986 -8.935 1.00 92.19 94 GLU A C 1
ATOM 701 O O . GLU A 1 94 ? -6.471 -5.732 -8.131 1.00 92.19 94 GLU A O 1
ATOM 706 N N . TRP A 1 95 ? -4.289 -5.789 -8.631 1.00 92.38 95 TRP A N 1
ATOM 707 C CA . TRP A 1 95 ? -3.872 -5.252 -7.339 1.00 92.38 95 TRP A CA 1
ATOM 708 C C . TRP A 1 95 ? -4.322 -3.797 -7.121 1.00 92.38 95 TRP A C 1
ATOM 710 O O . TRP A 1 95 ? -4.730 -3.464 -6.004 1.00 92.38 95 TRP A O 1
ATOM 720 N N . PHE A 1 96 ? -4.283 -2.941 -8.148 1.00 90.56 96 PHE A N 1
ATOM 721 C CA . PHE A 1 96 ? -4.752 -1.549 -8.067 1.00 90.56 96 PHE A CA 1
ATOM 722 C C . PHE A 1 96 ? -6.250 -1.422 -7.805 1.00 90.56 96 PHE A C 1
ATOM 724 O O . PHE A 1 96 ? -6.659 -0.447 -7.173 1.00 90.56 96 PHE A O 1
ATOM 731 N N . ASP A 1 97 ? -7.046 -2.371 -8.292 1.00 90.62 97 ASP A N 1
ATOM 732 C CA . ASP A 1 97 ? -8.501 -2.381 -8.120 1.00 90.62 97 ASP A CA 1
ATOM 733 C C . ASP A 1 97 ? -8.943 -3.169 -6.880 1.00 90.62 97 ASP A C 1
ATOM 735 O O . ASP A 1 97 ? -10.089 -3.069 -6.454 1.00 90.62 97 ASP A O 1
ATOM 739 N N . GLN A 1 98 ? -8.045 -3.929 -6.250 1.00 92.44 98 GLN A N 1
ATOM 740 C CA . GLN A 1 98 ? -8.346 -4.653 -5.020 1.00 92.44 98 GLN A CA 1
ATOM 741 C C . GLN A 1 98 ? -8.319 -3.719 -3.795 1.00 92.44 98 GLN A C 1
ATOM 743 O O . GLN A 1 98 ? -7.258 -3.166 -3.474 1.00 92.44 98 GLN A O 1
ATOM 748 N N . PRO A 1 99 ? -9.415 -3.606 -3.023 1.00 94.88 99 PRO A N 1
ATOM 749 C CA . PRO A 1 99 ? -9.405 -2.870 -1.763 1.00 94.88 99 PRO A CA 1
ATOM 750 C C . PRO A 1 99 ? -8.425 -3.464 -0.748 1.00 94.88 99 PRO A C 1
ATOM 752 O O . PRO A 1 99 ? -8.254 -4.684 -0.642 1.00 94.88 99 PRO A O 1
ATOM 755 N N . VAL A 1 100 ? -7.795 -2.601 0.036 1.00 94.62 100 VAL A N 1
ATOM 756 C CA . VAL A 1 100 ? -7.050 -2.957 1.245 1.00 94.62 100 VAL A CA 1
ATOM 757 C C . VAL A 1 100 ? -8.038 -3.489 2.282 1.00 94.62 100 VAL A C 1
ATOM 759 O O . VAL A 1 100 ? -8.982 -2.801 2.650 1.00 94.62 100 VAL A O 1
ATOM 762 N N . ASP A 1 101 ? -7.836 -4.719 2.742 1.00 92.25 101 ASP A N 1
ATOM 763 C CA . ASP A 1 101 ? -8.730 -5.438 3.665 1.00 92.25 101 ASP A CA 1
ATOM 764 C C . ASP A 1 101 ? -8.210 -5.468 5.111 1.00 92.25 101 ASP A C 1
ATOM 766 O O . ASP A 1 101 ? -8.823 -6.069 5.987 1.00 92.25 101 ASP A O 1
ATOM 770 N N . HIS A 1 102 ? -7.083 -4.805 5.372 1.00 91.38 102 HIS A N 1
ATOM 771 C CA . HIS A 1 102 ? -6.486 -4.683 6.694 1.00 91.38 102 HIS A CA 1
ATOM 772 C C . HIS A 1 102 ? -6.249 -3.206 7.016 1.00 91.38 102 HIS A C 1
ATOM 774 O O . HIS A 1 102 ? -5.435 -2.537 6.381 1.00 91.38 102 HIS A O 1
ATOM 780 N N . LEU A 1 103 ? -6.920 -2.691 8.049 1.00 91.88 103 LEU A N 1
ATOM 781 C CA . LEU A 1 103 ? -6.854 -1.270 8.429 1.00 91.88 103 LEU A CA 1
ATOM 782 C C . LEU A 1 103 ? -5.430 -0.784 8.741 1.00 91.88 103 LEU A C 1
ATOM 784 O O . LEU A 1 103 ? -5.085 0.356 8.440 1.00 91.88 103 LEU A O 1
ATOM 788 N N . ARG A 1 104 ? -4.573 -1.653 9.295 1.00 89.62 104 ARG A N 1
ATOM 789 C CA . ARG A 1 104 ? -3.162 -1.327 9.576 1.00 89.62 104 ARG A CA 1
ATOM 790 C C . ARG A 1 104 ? -2.350 -1.013 8.315 1.00 89.62 104 ARG A C 1
ATOM 792 O O . ARG A 1 104 ? -1.385 -0.260 8.393 1.00 89.62 104 ARG A O 1
ATOM 799 N N . ASP A 1 105 ? -2.760 -1.556 7.172 1.00 91.31 105 ASP A N 1
ATOM 800 C CA . ASP A 1 105 ? -2.081 -1.379 5.889 1.00 91.31 105 ASP A CA 1
ATOM 801 C C . ASP A 1 105 ? -2.634 -0.162 5.124 1.00 91.31 105 ASP A C 1
ATOM 803 O O . ASP A 1 105 ? -2.126 0.197 4.066 1.00 91.31 105 ASP A O 1
ATOM 807 N N . ALA A 1 106 ? -3.644 0.536 5.660 1.00 91.25 106 ALA A N 1
ATOM 808 C CA . ALA A 1 106 ? -4.237 1.708 5.017 1.00 91.25 106 ALA A CA 1
ATOM 809 C C . ALA A 1 106 ? -3.237 2.867 4.868 1.00 91.25 106 ALA A C 1
ATOM 811 O O . ALA A 1 106 ? -3.171 3.520 3.830 1.00 91.25 106 ALA A O 1
ATOM 812 N N . ARG A 1 107 ? -2.404 3.123 5.883 1.00 90.12 107 ARG A N 1
ATOM 813 C CA . ARG A 1 107 ? -1.413 4.209 5.805 1.00 90.12 107 ARG A CA 1
ATOM 814 C C . ARG A 1 107 ? -0.376 3.971 4.703 1.00 90.12 107 ARG A C 1
ATOM 816 O O . ARG A 1 107 ? 0.215 4.928 4.221 1.00 90.12 107 ARG A O 1
ATOM 823 N N . SER A 1 108 ? -0.139 2.724 4.322 1.00 93.69 108 SER A N 1
ATOM 824 C CA . SER A 1 108 ? 0.939 2.362 3.416 1.00 93.69 108 SER A CA 1
ATOM 825 C C . SER A 1 108 ? 0.401 1.845 2.077 1.00 93.69 108 SER A C 1
ATOM 827 O O . SER A 1 108 ? 0.577 2.516 1.061 1.00 93.69 108 SER A O 1
ATOM 829 N N . GLU A 1 109 ? -0.301 0.706 2.047 1.00 94.56 109 GLU A N 1
ATOM 830 C CA . GLU A 1 109 ? -0.808 0.077 0.815 1.00 94.56 109 GLU A CA 1
ATOM 831 C C . GLU A 1 109 ? -1.885 0.932 0.127 1.00 94.56 109 GLU A C 1
ATOM 833 O O . GLU A 1 109 ? -1.853 1.095 -1.092 1.00 94.56 109 GLU A O 1
ATOM 838 N N . LEU A 1 110 ? -2.827 1.516 0.875 1.00 94.88 110 LEU A N 1
ATOM 839 C CA . LEU A 1 110 ? -3.861 2.354 0.257 1.00 94.88 110 LEU A CA 1
ATOM 840 C C . LEU A 1 110 ? -3.254 3.647 -0.307 1.00 94.88 110 LEU A C 1
ATOM 842 O O . LEU A 1 110 ? -3.551 4.004 -1.446 1.00 94.88 110 LEU A O 1
ATOM 846 N N . LEU A 1 111 ? -2.368 4.3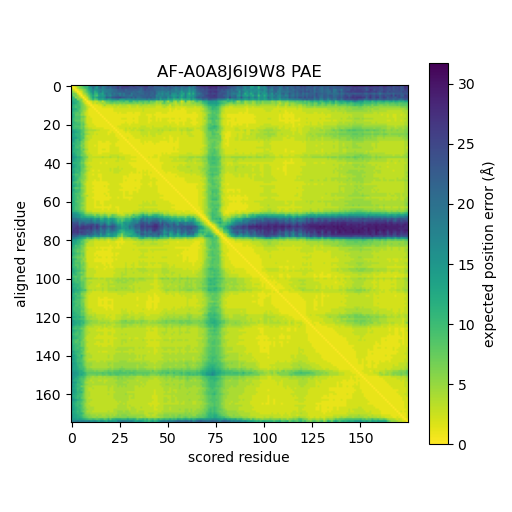20 0.438 1.00 95.00 111 LEU A N 1
ATOM 847 C CA . LEU A 1 111 ? -1.731 5.549 -0.049 1.00 95.00 111 LEU A CA 1
ATOM 848 C C . LEU A 1 111 ? -0.901 5.302 -1.312 1.00 95.00 111 LEU A C 1
ATOM 850 O O . LEU A 1 111 ? -1.067 6.031 -2.289 1.00 95.00 111 LEU A O 1
ATOM 854 N N . ILE A 1 112 ? -0.065 4.257 -1.341 1.00 95.75 112 ILE A N 1
ATOM 855 C CA . ILE A 1 112 ? 0.739 3.960 -2.534 1.00 95.75 112 ILE A CA 1
ATOM 856 C C . ILE A 1 112 ? -0.147 3.601 -3.737 1.00 95.75 112 ILE A C 1
ATOM 858 O O . ILE A 1 112 ? 0.146 4.033 -4.850 1.00 95.75 112 ILE A O 1
ATOM 862 N N . LYS A 1 113 ? -1.267 2.886 -3.535 1.00 95.12 113 LYS A N 1
ATOM 863 C CA . LYS A 1 113 ? -2.240 2.620 -4.608 1.00 95.12 113 LYS A CA 1
ATOM 864 C C . LYS A 1 113 ? -2.827 3.908 -5.163 1.00 95.12 113 LYS A C 1
ATOM 866 O O . LYS A 1 113 ? -2.832 4.072 -6.377 1.00 95.12 113 LYS A O 1
ATOM 871 N N . LEU A 1 114 ? -3.286 4.821 -4.308 1.00 94.56 114 LEU A N 1
ATOM 872 C CA . LEU A 1 114 ? -3.854 6.097 -4.753 1.00 94.56 114 LEU A CA 1
ATOM 873 C C . LEU A 1 114 ? -2.835 6.904 -5.570 1.00 94.56 114 LEU A C 1
ATOM 875 O O . LEU A 1 114 ? -3.145 7.299 -6.688 1.00 94.56 114 LEU A O 1
ATOM 879 N N . MET A 1 115 ? -1.600 7.030 -5.078 1.00 95.06 115 MET A N 1
ATOM 880 C CA . MET A 1 115 ? -0.527 7.751 -5.778 1.00 95.06 115 MET A CA 1
ATOM 881 C C . MET A 1 115 ? -0.183 7.136 -7.140 1.00 95.06 115 MET A C 1
ATOM 883 O O . MET A 1 115 ? 0.072 7.851 -8.108 1.00 95.06 115 MET A O 1
ATOM 887 N N . LEU A 1 116 ? -0.160 5.805 -7.239 1.00 94.50 116 LEU A N 1
ATOM 888 C CA . LEU A 1 116 ? 0.103 5.118 -8.506 1.00 94.50 116 LEU A CA 1
ATOM 889 C C . LEU A 1 116 ? -1.082 5.236 -9.475 1.00 94.50 116 LEU A C 1
ATOM 891 O O . LEU A 1 116 ? -0.869 5.435 -10.671 1.00 94.50 116 LEU A O 1
ATOM 895 N N . ARG A 1 117 ? -2.322 5.180 -8.974 1.00 93.25 117 ARG A N 1
ATOM 896 C CA . ARG A 1 117 ? -3.532 5.421 -9.779 1.00 93.25 117 ARG A CA 1
ATOM 897 C C . ARG A 1 117 ? -3.527 6.821 -10.388 1.00 93.25 117 ARG A C 1
ATOM 899 O O . ARG A 1 117 ? -3.846 6.948 -11.567 1.00 93.25 117 ARG A O 1
ATOM 906 N N . ASP A 1 118 ? -3.090 7.829 -9.636 1.00 92.88 118 ASP A N 1
ATOM 907 C CA . ASP A 1 118 ? -2.979 9.209 -10.131 1.00 92.88 118 ASP A CA 1
ATOM 908 C C . ASP A 1 118 ? -2.031 9.340 -11.299 1.00 92.88 118 ASP A C 1
ATOM 910 O O . ASP A 1 118 ? -2.357 9.952 -12.311 1.00 92.88 118 ASP A O 1
ATOM 914 N N . ARG A 1 119 ? -0.853 8.734 -11.164 1.00 93.62 119 ARG A N 1
ATOM 915 C CA . ARG A 1 119 ? 0.171 8.763 -12.205 1.00 93.62 119 ARG A CA 1
ATOM 916 C C . ARG A 1 119 ? -0.283 8.054 -13.480 1.00 93.62 119 ARG A C 1
ATOM 918 O O . ARG A 1 119 ? 0.182 8.408 -14.555 1.00 93.62 119 ARG A O 1
ATOM 925 N N . MET A 1 120 ? -1.207 7.097 -13.376 1.00 90.44 120 MET A N 1
ATOM 926 C CA . MET A 1 120 ? -1.856 6.466 -14.531 1.00 90.44 120 MET A CA 1
ATOM 927 C C . MET A 1 120 ? -3.086 7.224 -15.053 1.00 90.44 120 MET A C 1
ATOM 929 O O . MET A 1 120 ? -3.666 6.804 -16.052 1.00 90.44 120 MET A O 1
ATOM 933 N N . GLY A 1 121 ? -3.528 8.290 -14.380 1.00 91.31 121 GLY A N 1
ATOM 934 C CA . GLY A 1 121 ? -4.764 8.995 -14.719 1.00 91.31 121 GLY A CA 1
ATOM 935 C C . GLY A 1 121 ? -6.033 8.165 -14.492 1.00 91.31 121 GLY A C 1
ATOM 936 O O . GLY A 1 121 ? -7.045 8.405 -15.150 1.00 91.31 121 GLY A O 1
ATOM 937 N N . LEU A 1 122 ? -6.001 7.169 -13.597 1.00 89.38 122 LEU A N 1
ATOM 938 C CA . LEU A 1 122 ? -7.184 6.369 -13.275 1.00 89.38 122 LEU A CA 1
ATOM 939 C C . LEU A 1 122 ? -8.123 7.135 -12.330 1.00 89.38 122 LEU A C 1
ATOM 941 O O . LEU A 1 122 ? -7.652 7.770 -11.383 1.00 89.38 122 LEU A O 1
ATOM 945 N N . PRO A 1 123 ? -9.455 7.025 -12.500 1.00 88.94 123 PRO A N 1
ATOM 946 C CA . PRO A 1 123 ? -10.399 7.661 -11.591 1.00 88.94 123 PRO A CA 1
ATOM 947 C C . PRO A 1 123 ? -10.253 7.091 -10.175 1.00 88.94 123 PRO A C 1
ATOM 949 O O . PRO A 1 123 ? -10.160 5.871 -9.973 1.00 88.94 123 PRO A O 1
ATOM 952 N N . ARG A 1 124 ? -10.250 7.988 -9.183 1.00 89.62 124 ARG A N 1
ATOM 953 C CA . ARG A 1 124 ? -10.169 7.612 -7.767 1.00 89.62 124 ARG A CA 1
ATOM 954 C C . ARG A 1 124 ? -11.522 7.255 -7.170 1.00 89.62 124 ARG A C 1
ATOM 956 O O . ARG A 1 124 ? -11.580 6.306 -6.400 1.00 89.62 124 ARG A O 1
ATOM 963 N N . SER A 1 125 ? -12.585 7.986 -7.513 1.00 92.56 125 SER A N 1
ATOM 964 C CA . SER A 1 125 ? -13.866 7.915 -6.795 1.00 92.56 125 SER A CA 1
ATOM 965 C C . SER A 1 125 ? -14.434 6.495 -6.696 1.00 92.56 125 SER A C 1
ATOM 967 O O . SER A 1 125 ? -14.666 6.065 -5.570 1.00 92.56 125 SER A O 1
ATOM 969 N N . PRO A 1 126 ? -14.518 5.695 -7.783 1.00 93.00 126 PRO A N 1
ATOM 970 C CA . PRO A 1 126 ? -15.047 4.331 -7.680 1.00 93.00 126 PRO A CA 1
ATOM 971 C C . PRO A 1 126 ? -14.236 3.440 -6.728 1.00 93.00 126 PRO A C 1
ATOM 973 O O . PRO A 1 126 ? -14.795 2.638 -5.985 1.00 93.00 126 PRO A O 1
ATOM 976 N N . PHE A 1 127 ? -12.910 3.602 -6.725 1.00 94.88 127 PHE A N 1
ATOM 977 C CA . PHE A 1 127 ? -12.022 2.847 -5.845 1.00 94.88 127 PHE A CA 1
ATOM 978 C C . PHE A 1 127 ? -12.114 3.330 -4.391 1.00 94.88 127 PHE A C 1
ATOM 980 O O . PHE A 1 127 ? -12.146 2.512 -3.476 1.00 94.88 127 PHE A O 1
ATOM 987 N N . ILE A 1 128 ? -12.192 4.645 -4.165 1.00 96.00 128 ILE A N 1
ATOM 988 C CA . ILE A 1 128 ? -12.362 5.224 -2.827 1.00 96.00 128 ILE A CA 1
ATOM 989 C C . ILE A 1 128 ? -13.705 4.804 -2.224 1.00 96.00 128 ILE A C 1
ATOM 991 O O . ILE A 1 128 ? -13.732 4.432 -1.055 1.00 96.00 128 ILE A O 1
ATOM 995 N N . ASP A 1 129 ? -14.790 4.803 -2.999 1.00 96.12 129 ASP A N 1
ATOM 996 C CA . ASP A 1 129 ? -16.107 4.353 -2.536 1.00 96.12 129 ASP A CA 1
ATOM 997 C C . ASP A 1 129 ? -16.086 2.869 -2.147 1.00 96.12 129 ASP A C 1
ATOM 999 O O . ASP A 1 129 ? -16.535 2.497 -1.059 1.00 96.12 129 ASP A O 1
ATOM 1003 N N . GLN A 1 130 ? -15.487 2.019 -2.986 1.00 96.06 130 GLN A N 1
ATOM 1004 C CA . GLN A 1 130 ? -15.322 0.597 -2.683 1.00 96.06 130 GLN A CA 1
ATOM 1005 C C . GLN A 1 130 ? -14.467 0.378 -1.424 1.00 96.06 130 GLN A C 1
ATOM 1007 O O . GLN A 1 130 ? -14.820 -0.414 -0.549 1.00 96.06 130 GLN A O 1
ATOM 1012 N N . GLN A 1 131 ? -13.346 1.090 -1.311 1.00 97.25 131 GLN A N 1
ATOM 1013 C CA . GLN A 1 131 ? -12.452 1.017 -0.160 1.00 97.25 131 GLN A CA 1
ATOM 1014 C C . GLN A 1 131 ? -13.120 1.529 1.124 1.00 97.25 131 GLN A C 1
ATOM 1016 O O . GLN A 1 131 ? -12.888 0.965 2.197 1.00 97.25 131 GLN A O 1
ATOM 1021 N N . TYR A 1 132 ? -13.943 2.575 1.021 1.00 97.31 132 TYR A N 1
ATOM 1022 C CA . TYR A 1 132 ? -14.710 3.127 2.132 1.00 97.31 132 TYR A CA 1
ATOM 1023 C C . TYR A 1 132 ? -15.648 2.070 2.710 1.00 97.31 132 TYR A C 1
ATOM 1025 O O . TYR A 1 132 ? -15.629 1.857 3.919 1.00 97.31 132 TYR A O 1
ATOM 1033 N N . GLN A 1 133 ? -16.390 1.347 1.862 1.00 97.50 133 GLN A N 1
ATOM 1034 C CA . GLN A 1 133 ? -17.300 0.298 2.331 1.00 97.50 133 GLN A CA 1
ATOM 1035 C C . GLN A 1 133 ? -16.561 -0.830 3.066 1.00 97.50 133 GLN A C 1
ATOM 1037 O O . GLN A 1 133 ? -16.979 -1.236 4.145 1.00 97.50 133 GLN A O 1
ATOM 1042 N N . VAL A 1 134 ? -15.409 -1.274 2.549 1.00 97.50 134 VAL A N 1
ATOM 1043 C CA . VAL A 1 134 ? -14.579 -2.283 3.235 1.00 97.50 134 VAL A CA 1
ATOM 1044 C C . VAL A 1 134 ? -14.138 -1.799 4.619 1.00 97.50 134 VAL A C 1
ATOM 1046 O O . VAL A 1 134 ? -14.135 -2.566 5.580 1.00 97.50 134 VAL A O 1
ATOM 1049 N N . PHE A 1 135 ? -13.773 -0.523 4.755 1.00 97.75 135 PHE A N 1
ATOM 1050 C CA . PHE A 1 135 ? -13.367 0.034 6.046 1.00 97.75 135 PHE A CA 1
ATOM 1051 C C . PHE A 1 135 ? -14.534 0.272 7.002 1.00 97.75 135 PHE A C 1
ATOM 1053 O O . PHE A 1 135 ? -14.312 0.161 8.207 1.00 97.75 135 PHE A O 1
ATOM 1060 N N . VAL A 1 136 ? -15.746 0.538 6.508 1.00 98.12 136 VAL A N 1
ATOM 1061 C CA . VAL A 1 136 ? -16.965 0.549 7.334 1.00 98.12 136 VAL A CA 1
ATOM 1062 C C . VAL A 1 136 ? -17.153 -0.821 7.980 1.00 98.12 136 VAL A C 1
ATOM 1064 O O . VAL A 1 136 ? -17.142 -0.915 9.205 1.00 98.12 136 VAL A O 1
ATOM 1067 N N . ASP A 1 137 ? -17.197 -1.885 7.176 1.00 98.00 137 ASP A N 1
ATOM 1068 C CA . ASP A 1 137 ? -17.475 -3.239 7.666 1.00 98.00 137 ASP A CA 1
ATOM 1069 C C . ASP A 1 137 ? -16.424 -3.703 8.695 1.00 98.00 137 ASP A C 1
ATOM 1071 O O . ASP A 1 137 ? -16.752 -4.261 9.748 1.00 98.00 137 ASP A O 1
ATOM 1075 N N . LEU A 1 138 ? -15.140 -3.429 8.426 1.00 97.19 138 LEU A N 1
ATOM 1076 C CA . LEU A 1 138 ? -14.042 -3.750 9.345 1.00 97.19 138 LEU A CA 1
ATOM 1077 C C . LEU A 1 138 ? -14.096 -2.928 10.637 1.00 97.19 138 LEU A C 1
ATOM 1079 O O . LEU A 1 138 ? -13.816 -3.461 11.714 1.00 97.19 138 LEU A O 1
ATOM 1083 N N . THR A 1 139 ? -14.435 -1.641 10.542 1.00 98.25 139 THR A N 1
ATOM 1084 C CA . THR A 1 139 ? -14.544 -0.761 11.712 1.00 98.25 139 THR A CA 1
ATOM 1085 C C . THR A 1 139 ? -15.700 -1.202 12.593 1.00 98.25 139 THR A C 1
ATOM 1087 O O . THR A 1 139 ? -15.499 -1.386 13.791 1.00 98.25 139 THR A O 1
ATOM 1090 N N . ASP A 1 140 ? -16.867 -1.480 12.014 1.00 98.31 140 ASP A N 1
ATOM 1091 C CA . ASP A 1 140 ? -18.046 -1.942 12.748 1.00 98.31 140 ASP A CA 1
ATOM 1092 C C . ASP A 1 140 ? -17.768 -3.241 13.513 1.00 98.31 140 ASP A C 1
ATOM 1094 O O . ASP A 1 140 ? -18.159 -3.386 14.673 1.00 98.31 140 ASP A O 1
ATOM 1098 N N . ALA A 1 141 ? -17.050 -4.183 12.896 1.00 97.50 141 ALA A N 1
ATOM 1099 C CA . ALA A 1 141 ? -16.663 -5.432 13.548 1.00 97.50 141 ALA A CA 1
ATOM 1100 C C . ALA A 1 141 ? -15.702 -5.218 14.733 1.00 97.50 141 ALA A C 1
ATOM 1102 O O . ALA A 1 141 ? -15.787 -5.934 15.737 1.00 97.50 141 ALA A O 1
ATOM 1103 N N . LEU A 1 142 ? -14.784 -4.252 14.634 1.00 97.38 142 LEU A N 1
ATOM 1104 C CA . LEU A 1 142 ? -13.848 -3.919 15.712 1.00 97.38 142 LEU A CA 1
ATOM 1105 C C . LEU A 1 142 ? -14.526 -3.147 16.845 1.00 97.38 142 LEU A C 1
ATOM 1107 O O . LEU A 1 142 ? -14.269 -3.443 18.009 1.00 97.38 142 LEU A O 1
ATOM 1111 N N . VAL A 1 143 ? -15.423 -2.219 16.515 1.00 98.06 143 VAL A N 1
ATOM 1112 C CA . VAL A 1 143 ? -16.209 -1.457 17.493 1.00 98.06 143 VAL A CA 1
ATOM 1113 C C . VAL A 1 143 ? -17.101 -2.390 18.305 1.00 98.06 143 VAL A C 1
ATOM 1115 O O . VAL A 1 143 ? -16.999 -2.394 19.524 1.00 98.06 143 VAL A O 1
ATOM 1118 N N . LYS A 1 144 ? -17.859 -3.283 17.653 1.00 97.88 144 LYS A N 1
ATOM 1119 C CA . LYS A 1 144 ? -18.688 -4.285 18.351 1.00 97.88 144 LYS A CA 1
ATOM 1120 C C . LYS A 1 144 ? -17.884 -5.146 19.326 1.00 97.88 144 LYS A C 1
ATOM 1122 O O . LYS A 1 144 ? -18.385 -5.513 20.382 1.00 97.88 144 LYS A O 1
ATOM 1127 N N . ARG A 1 145 ? -16.641 -5.486 18.971 1.00 96.12 145 ARG A N 1
ATOM 1128 C CA . ARG A 1 145 ? -15.747 -6.256 19.844 1.00 96.12 145 ARG A CA 1
ATOM 1129 C C . ARG A 1 145 ? -15.290 -5.442 21.049 1.00 96.12 145 ARG A C 1
ATOM 1131 O O . ARG A 1 145 ? -15.281 -5.975 22.148 1.00 96.12 145 ARG A O 1
ATOM 1138 N N . SER A 1 146 ? -14.929 -4.179 20.830 1.00 97.56 146 SER A N 1
ATOM 1139 C CA . SER A 1 146 ? -14.567 -3.258 21.908 1.00 97.56 146 SER A CA 1
ATOM 1140 C C . SER A 1 146 ? -15.733 -3.002 22.863 1.00 97.56 146 SER A C 1
ATOM 1142 O O . SER A 1 146 ? -15.515 -2.899 24.062 1.00 97.56 146 SER A O 1
ATOM 1144 N N . ASP A 1 147 ? -16.960 -2.906 22.350 1.00 97.19 147 ASP A N 1
ATOM 1145 C CA . ASP A 1 147 ? -18.148 -2.650 23.170 1.00 97.19 147 ASP A CA 1
ATOM 1146 C C . ASP A 1 147 ? -18.548 -3.878 24.010 1.00 97.19 147 ASP A C 1
ATOM 1148 O O . ASP A 1 147 ? -19.125 -3.733 25.085 1.00 97.19 147 ASP A O 1
ATOM 1152 N N . ALA A 1 148 ? -18.238 -5.091 23.533 1.00 97.69 148 ALA A N 1
ATOM 1153 C CA . ALA A 1 148 ? -18.536 -6.340 24.234 1.00 97.69 148 ALA A CA 1
ATOM 1154 C C . ALA A 1 148 ? -17.630 -6.586 25.453 1.00 97.69 148 ALA A C 1
ATOM 1156 O O . ALA A 1 148 ? -18.067 -7.216 26.415 1.00 97.69 148 ALA A O 1
ATOM 1157 N N . ASP A 1 149 ? -16.390 -6.092 25.415 1.00 96.31 149 ASP A N 1
ATOM 1158 C CA . ASP A 1 149 ? -15.463 -6.112 26.547 1.00 96.31 149 ASP A CA 1
ATOM 1159 C C . ASP A 1 149 ? -14.675 -4.792 26.618 1.00 96.31 149 ASP A C 1
ATOM 1161 O O . ASP A 1 149 ? -13.569 -4.688 26.080 1.00 96.31 149 ASP A O 1
ATOM 1165 N N . PRO A 1 150 ? -15.224 -3.769 27.300 1.00 93.25 150 PRO A N 1
ATOM 1166 C CA . PRO A 1 150 ? -14.560 -2.475 27.435 1.00 93.25 150 PRO A CA 1
ATOM 1167 C C . PRO A 1 150 ? -13.224 -2.520 28.194 1.00 93.25 150 PRO A C 1
ATOM 1169 O O . PRO A 1 150 ? -12.471 -1.547 28.144 1.00 93.25 150 PRO A O 1
ATOM 1172 N N . ALA A 1 151 ? -12.921 -3.609 28.914 1.00 96.44 151 ALA A N 1
ATOM 1173 C CA . ALA A 1 151 ? -11.647 -3.780 29.610 1.00 96.44 151 ALA A CA 1
ATOM 1174 C C . ALA A 1 151 ? -10.541 -4.344 28.694 1.00 96.44 151 ALA A C 1
ATOM 1176 O O . ALA A 1 151 ? -9.358 -4.249 29.041 1.00 96.44 151 ALA A O 1
ATOM 1177 N N . ASP A 1 152 ? -10.884 -4.882 27.516 1.00 97.88 152 ASP A N 1
ATOM 1178 C CA . ASP A 1 152 ? -9.908 -5.311 26.513 1.00 97.88 152 ASP A CA 1
ATOM 1179 C C . ASP A 1 152 ? -9.249 -4.090 25.847 1.00 97.88 152 ASP A C 1
ATOM 1181 O O . ASP A 1 152 ? -9.722 -3.522 24.855 1.00 97.88 152 ASP A O 1
ATOM 1185 N N . LEU A 1 153 ? -8.083 -3.716 26.379 1.00 97.56 153 LEU A N 1
ATOM 1186 C CA . LEU A 1 153 ? -7.274 -2.612 25.863 1.00 97.56 153 LEU A CA 1
ATOM 1187 C C . LEU A 1 153 ? -6.909 -2.788 24.382 1.00 97.56 153 LEU A C 1
ATOM 1189 O O . LEU A 1 153 ? -6.811 -1.797 23.656 1.00 97.56 153 LEU A O 1
ATOM 1193 N N . VAL A 1 154 ? -6.701 -4.019 23.909 1.00 96.94 154 VAL A N 1
ATOM 1194 C CA . VAL A 1 154 ? -6.343 -4.279 22.509 1.00 96.94 154 VAL A CA 1
ATOM 1195 C C . VAL A 1 154 ? -7.548 -4.038 21.604 1.00 96.94 154 VAL A C 1
ATOM 1197 O O . VAL A 1 154 ? -7.387 -3.427 20.543 1.00 96.94 154 VAL A O 1
ATOM 1200 N N . ALA A 1 155 ? -8.739 -4.494 21.996 1.00 96.81 155 ALA A N 1
ATOM 1201 C CA . ALA A 1 155 ? -9.970 -4.244 21.247 1.00 96.81 155 ALA A CA 1
ATOM 1202 C C . ALA A 1 155 ? -10.292 -2.745 21.181 1.00 96.81 155 ALA A C 1
ATOM 1204 O O . ALA A 1 155 ? -10.506 -2.227 20.081 1.00 96.81 155 ALA A O 1
ATOM 1205 N N . MET A 1 156 ? -10.209 -2.047 22.316 1.00 97.50 156 MET A N 1
ATOM 1206 C CA . MET A 1 156 ? -10.393 -0.595 22.402 1.00 97.50 156 MET A CA 1
ATOM 1207 C C . MET A 1 156 ? -9.429 0.160 21.477 1.00 97.50 156 MET A C 1
ATOM 1209 O O . MET A 1 156 ? -9.866 0.921 20.612 1.00 97.50 156 MET A O 1
ATOM 1213 N N . TRP A 1 157 ? -8.115 -0.080 21.583 1.00 97.44 157 TRP A N 1
ATOM 1214 C CA . TRP A 1 157 ? -7.126 0.597 20.731 1.00 97.44 157 TRP A CA 1
ATOM 1215 C C . TRP A 1 157 ? -7.338 0.311 19.241 1.00 97.44 157 TRP A C 1
ATOM 1217 O O . TRP A 1 157 ? -7.179 1.202 18.405 1.00 97.44 157 TRP A O 1
ATOM 1227 N N . ARG A 1 158 ? -7.704 -0.924 18.879 1.00 96.56 158 ARG A N 1
ATOM 1228 C CA . ARG A 1 158 ? -7.989 -1.280 17.481 1.00 96.56 158 ARG A CA 1
ATOM 1229 C C . ARG A 1 158 ? -9.232 -0.575 16.949 1.00 96.56 158 ARG A C 1
ATOM 1231 O O . ARG A 1 158 ? -9.199 -0.140 15.800 1.00 96.56 158 ARG A O 1
ATOM 1238 N N . ALA A 1 159 ? -10.287 -0.450 17.751 1.00 97.38 159 ALA A N 1
ATOM 1239 C CA . ALA A 1 159 ? -11.497 0.270 17.369 1.00 97.38 159 ALA A CA 1
ATOM 1240 C C . ALA A 1 159 ? -11.212 1.763 17.135 1.00 97.38 159 ALA A C 1
ATOM 1242 O O . ALA A 1 159 ? -11.598 2.298 16.098 1.00 97.38 159 ALA A O 1
ATOM 1243 N N . GLU A 1 160 ? -10.456 2.416 18.019 1.00 97.50 160 GLU A N 1
ATOM 1244 C CA . GLU A 1 160 ? -10.098 3.833 17.852 1.00 97.50 160 GLU A CA 1
ATOM 1245 C C . GLU A 1 160 ? -9.223 4.080 16.617 1.00 97.50 160 GLU A C 1
ATOM 1247 O O . GLU A 1 160 ? -9.488 4.983 15.817 1.00 97.50 160 GLU A O 1
ATOM 1252 N N . MET A 1 161 ? -8.232 3.217 16.378 1.00 96.25 161 MET A N 1
ATOM 1253 C CA . MET A 1 161 ? -7.438 3.272 15.148 1.00 96.25 161 MET A CA 1
ATOM 1254 C C . MET A 1 161 ? -8.311 3.070 13.900 1.00 96.25 161 MET A C 1
ATOM 1256 O O . MET A 1 161 ? -8.132 3.776 12.905 1.00 96.25 161 MET A O 1
ATOM 1260 N N . ALA A 1 162 ? -9.275 2.145 13.949 1.00 97.06 162 ALA A N 1
ATOM 1261 C CA . ALA A 1 162 ? -10.210 1.891 12.857 1.00 97.06 162 ALA A CA 1
ATOM 1262 C C . ALA A 1 162 ? -11.072 3.120 12.536 1.00 97.06 162 ALA A C 1
ATOM 1264 O O . ALA A 1 162 ? -11.119 3.542 11.379 1.00 97.06 162 ALA A O 1
ATOM 1265 N N . ARG A 1 163 ? -11.663 3.761 13.557 1.00 97.81 163 ARG A N 1
ATOM 1266 C CA . ARG A 1 163 ? -12.422 5.015 13.397 1.00 97.81 163 ARG A CA 1
ATOM 1267 C C . ARG A 1 163 ? -11.570 6.105 12.749 1.00 97.81 163 ARG A C 1
ATOM 1269 O O . ARG A 1 163 ? -12.036 6.781 11.833 1.00 97.81 163 ARG A O 1
ATOM 1276 N N . GLY A 1 164 ? -10.316 6.254 13.182 1.00 97.19 164 GLY A N 1
ATOM 1277 C CA . GLY A 1 164 ? -9.379 7.222 12.610 1.00 97.19 164 GLY A CA 1
ATOM 1278 C C . GLY A 1 164 ? -9.108 6.985 11.120 1.00 97.19 164 GLY A C 1
ATOM 1279 O O . GLY A 1 164 ? -9.157 7.929 10.325 1.00 97.19 164 GLY A O 1
ATOM 1280 N N . VAL A 1 165 ? -8.874 5.729 10.724 1.00 96.50 165 VAL A N 1
ATOM 1281 C CA . VAL A 1 165 ? -8.687 5.351 9.313 1.00 96.50 165 VAL A CA 1
ATOM 1282 C C . VAL A 1 165 ? -9.964 5.592 8.503 1.00 96.50 165 VAL A C 1
ATOM 1284 O O . VAL A 1 165 ? -9.890 6.208 7.437 1.00 96.50 165 VAL A O 1
ATOM 1287 N N . LEU A 1 166 ? -11.129 5.176 9.010 1.00 97.62 166 LEU A N 1
ATOM 1288 C CA . LEU A 1 166 ? -12.422 5.377 8.348 1.00 97.62 166 LEU A CA 1
ATOM 1289 C C . LEU A 1 166 ? -12.726 6.869 8.135 1.00 97.62 166 LEU A C 1
ATOM 1291 O O . LEU A 1 166 ? -13.124 7.280 7.044 1.00 97.62 166 LEU A O 1
ATOM 1295 N N . ALA A 1 167 ? -12.469 7.704 9.142 1.00 97.19 167 ALA A N 1
ATOM 1296 C CA . ALA A 1 167 ? -12.626 9.152 9.034 1.00 97.19 167 ALA A CA 1
ATOM 1297 C C . ALA A 1 167 ? -11.669 9.766 7.997 1.00 97.19 167 ALA A C 1
ATOM 1299 O O . ALA A 1 167 ? -12.050 10.684 7.269 1.00 97.19 167 ALA A O 1
ATOM 1300 N N . ALA A 1 168 ? -10.430 9.270 7.907 1.00 95.44 168 ALA A N 1
ATOM 1301 C CA . ALA A 1 168 ? -9.458 9.746 6.927 1.00 95.44 168 ALA A CA 1
ATOM 1302 C C . ALA A 1 168 ? -9.894 9.448 5.488 1.00 95.44 168 ALA A C 1
ATOM 1304 O O . ALA A 1 168 ? -9.876 10.357 4.657 1.00 95.44 168 ALA A O 1
ATOM 1305 N N . ILE A 1 169 ? -10.338 8.222 5.196 1.00 95.56 169 ILE A N 1
ATOM 1306 C CA . ILE A 1 169 ? -10.849 7.899 3.859 1.00 95.56 169 ILE A CA 1
ATOM 1307 C C . ILE A 1 169 ? -12.182 8.598 3.561 1.00 95.56 169 ILE A C 1
ATOM 1309 O O . ILE A 1 169 ? -12.407 9.008 2.427 1.00 95.56 169 ILE A O 1
ATOM 1313 N N . GLY A 1 170 ? -13.029 8.825 4.571 1.00 96.31 170 GLY A N 1
ATOM 1314 C CA . GLY A 1 170 ? -14.253 9.615 4.421 1.00 96.31 170 GLY A CA 1
ATOM 1315 C C . GLY A 1 170 ? -13.977 11.029 3.902 1.00 96.31 170 GLY A C 1
ATOM 1316 O O . GLY A 1 170 ? -14.674 11.491 3.004 1.00 96.31 170 GLY A O 1
ATOM 1317 N N . ARG A 1 171 ? -12.904 11.677 4.380 1.00 95.25 171 ARG A N 1
ATOM 1318 C CA . ARG A 1 171 ? -12.462 12.986 3.865 1.00 95.25 171 ARG A CA 1
ATOM 1319 C C . ARG A 1 171 ? -11.976 12.930 2.417 1.00 95.25 171 ARG A C 1
ATOM 1321 O O . ARG A 1 171 ? -12.249 13.853 1.661 1.00 95.25 171 ARG A O 1
ATOM 1328 N N . LEU A 1 172 ? -11.278 11.857 2.031 1.00 91.00 172 LEU A N 1
ATOM 1329 C CA . LEU A 1 172 ? -10.833 11.647 0.645 1.00 91.00 172 LEU A CA 1
ATOM 1330 C C . LEU A 1 172 ? -11.998 11.391 -0.319 1.00 91.00 172 LEU A C 1
ATOM 1332 O O . LEU A 1 172 ? -11.859 11.638 -1.508 1.00 91.00 172 LEU A O 1
ATOM 1336 N N . ARG A 1 173 ? -13.120 10.867 0.181 1.00 91.56 173 ARG A N 1
ATOM 1337 C CA . ARG A 1 173 ? -14.337 10.610 -0.598 1.00 91.56 173 ARG A CA 1
ATOM 1338 C C . ARG A 1 173 ? -15.170 11.874 -0.828 1.00 91.56 173 ARG A C 1
ATOM 1340 O O . ARG A 1 173 ? -15.877 11.959 -1.824 1.00 91.56 173 ARG A O 1
ATOM 1347 N N . SER A 1 174 ? -15.118 12.827 0.104 1.00 85.12 174 SER A N 1
ATOM 1348 C CA . SER A 1 174 ? -15.907 14.066 0.063 1.00 85.12 174 SER A CA 1
ATOM 1349 C C . SER A 1 174 ? -15.239 15.243 -0.657 1.00 85.12 174 SER A C 1
ATOM 1351 O O . SER A 1 174 ? -15.903 16.258 -0.850 1.00 85.12 174 SER A O 1
ATOM 1353 N N . GLY A 1 175 ? -13.940 15.155 -0.958 1.00 74.88 175 GLY A N 1
ATOM 1354 C CA . GLY A 1 175 ? -13.164 16.204 -1.633 1.00 74.88 175 GLY A CA 1
ATOM 1355 C C . GLY A 1 175 ? -12.867 15.842 -3.076 1.00 74.88 175 GLY A C 1
ATOM 1356 O O . GLY A 1 175 ? -12.935 16.760 -3.918 1.00 74.88 175 GLY A O 1
#

Foldseek 3Di:
DLVVLVPQADPLLLLLLLCCLLVPWAFLVVSQVCQDCPHPLVVQPHDHSVRSVVSLVSCVVVVQKDFDDADPPDPDPRRTTIGGDPVSNVSNVSLLQDADLDLVCCSHSVVSSVVSCVSVVHDCQVSLVVNLVSLVVVLVVLVVVCVVPVPPPVSVVVNVSSVVSSVVSVVVNVD

Secondary structure (DSSP, 8-state):
-HHHHHHHS-HHHHHHHHHHHHH-SB-HHHHHHHTSTTSTGGGTS---HHHHHHHHHHHHHTTSEEE-PPPTT--STT-PPEEE-HHHHHHHHHHHHSPP--GGGIIIIIHHHHHHHHHTT--SHHHHHHHHHHHHHHHHHHHHHHHH-TT-HHHHHHHHHHHHHHHHHHHHHH-

Sequence (175 aa):
MGHAVRMELQVHARVVLGVLCVEGPAHGFALARKLSPEAELGRAWSVSRPQVYRAIEQLAEAGFARAGEVESGSRGPGRTPFQITAAGTRTAREWFDQPVDHLRDARSELLIKLMLRDRMGLPRSPFIDQQYQVFVDLTDALVKRSDADPADLVAMWRAEMARGVLAAIGRLRSG

Radius of gyration: 18.41 Å; Cα contacts (8 Å, |Δi|>4): 226; chains: 1; bounding box: 48×32×56 Å

Nearest PDB structures (foldseek):
  8jxk-assembly2_D  TM=6.658E-01  e=1.892E-04  Mycobacterium tuberculosis H37Rv
  5x11-assembly3_D  TM=5.088E-01  e=1.182E-04  Bacillus spizizenii str. W23
  5x11-assembly4_H  TM=5.150E-01  e=1.994E-04  Bacillus spizizenii str. W23
  5z7b-assembly1_A  TM=4.741E-01  e=1.618E-04  Corynebacterium glutamicum
  2qby-assembly1_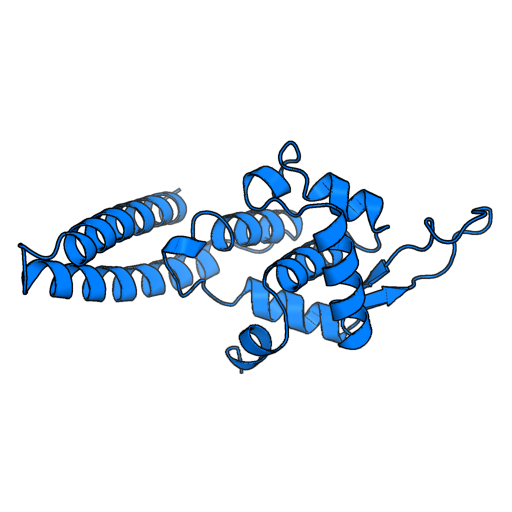B  TM=6.749E-01  e=5.973E-01  Saccharolobus solfataricus

Solvent-accessible surface area (backbone atoms only — not comparable to full-atom values): 9526 Å² total; per-residue (Å²): 120,78,70,56,65,67,72,76,47,55,73,64,29,54,52,53,46,38,50,31,64,59,72,40,68,41,28,67,69,58,52,22,53,47,18,26,65,88,24,79,53,7,65,32,45,60,41,55,58,72,54,44,52,53,20,52,49,53,30,37,76,70,52,24,28,40,81,43,77,67,61,90,87,67,89,57,98,80,62,45,25,38,27,64,31,78,61,24,47,51,55,32,49,53,55,66,72,49,64,71,88,47,78,86,43,42,72,28,60,47,44,38,43,54,56,49,34,54,74,65,69,48,82,54,64,74,54,46,55,54,33,45,53,52,40,50,58,54,27,53,57,32,39,56,51,15,70,76,38,77,82,40,63,67,38,43,54,50,22,55,52,32,51,53,52,43,53,52,50,50,52,66,68,75,108

Mean predicted aligned error: 5.47 Å

pLDDT: mean 90.11, std 13.18, range [39.91, 98.31]